Protein AF-0000000083254316 (afdb_homodimer)

Foldseek 3Di:
DDDDEAEAEAQAFVVVLVLCCVLQVWDKDDWAFLLNDPPRPDPDRRFTQWIWIDGPNDIYIYGYDPPDDADDPDAAEDEAADPVSLVSSCVSQPVQWAWPADFDQDPVGKTWTWIQGNRRHIYIGIYDPPPPPVPD/DDDDEAEAEAQAFVVVLVLCCVLQVWDKDDWAFLLNDPPRPDPDRRFTQWIWIDGPNDIYIYGYDPPDDADDPDAAEDEAADPVSLVSSCVSQPVQWAWPADFDQDPVGKTWTWIQGNRRHIYIGIYDPPPPPVPD

Radius of gyration: 18.64 Å; Cα contacts (8 Å, |Δi|>4): 627; chains: 2; bounding box: 38×53×45 Å

Organism: NCBI:txid582686

Sequence (272 aa):
MAVLRAYIFCDNAREQAEYYARVLKGKIGLVETYGDLAGSDYHDPDRVEHLELHAVGAVFYLADMKGAVRGNAMDLTLEFESDEEAGDVFEALAEGSSVLVPFTSMHWGRMYGRLVDRYGVGWMIATSGQDAADGLMAVLRAYIFCDNAREQAEYYARVLKGKIGLVETYGDLAGSDYHDPDRVEHLELHAVGAVFYLADMKGAVRGNAMDLTLEFESDEEAGDVFEALAEGSSVLVPFTSMHWGRMYGRLVDRYGVGWMIATSGQDAADGL

InterPro domains:
  IPR028973 PhnB-like [PF06983] (8-125)
  IPR029068 Glyoxalase/Bleomycin resistance protein/Dihydroxybiphenyl dioxygenase [G3DSA:3.10.180.10] (7-135)
  IPR029068 Glyoxalase/Bleomycin resistance protein/Dihydroxybiphenyl dioxygenase [SSF54593] (5-128)

pLDDT: mean 91.37, std 15.22, range [25.08, 98.88]

Secondary structure (DSSP, 8-state):
-EEEEEEEEES-HHHHHHHHHHHTT-EEEEEEEGGGSTT---S-TTSEEEEEEEETTEEEEEEE-TT----SSEEEEEEES-HHHHHHHHHHHHTTSEEEEEEEE-TTS-EEEEEE-TTS-EEEEEE--TT-----/-EEEEEEEEES-HHHHHHHHHHHTT-EEEEEEEGGGSTT---S-TTSEEEEEEEETTEEEEEEE-TT----SSEEEEEEES-HHHHHHHHHHHHTTSEEEEEEEE-TTS-EEEEEE-TTS-EEEEEE--TT-----

Structure (mmCIF, N/CA/C/O backbone):
data_AF-0000000083254316-model_v1
#
loop_
_entity.id
_entity.type
_entity.pdbx_description
1 polymer 'PhnB protein'
#
loop_
_atom_site.group_PDB
_atom_site.id
_atom_site.type_symbol
_atom_site.label_atom_id
_atom_site.label_alt_id
_atom_site.label_comp_id
_atom_site.label_asym_id
_atom_site.label_entity_id
_atom_site.label_seq_id
_atom_site.pdbx_PDB_ins_code
_atom_site.Cartn_x
_atom_site.Cartn_y
_atom_site.Cartn_z
_atom_site.occupancy
_atom_site.B_iso_or_equiv
_atom_site.auth_seq_id
_atom_site.auth_comp_id
_atom_site.auth_asym_id
_atom_site.auth_atom_id
_atom_site.pdbx_PDB_model_num
ATOM 1 N N . MET A 1 1 ? 9.367 1.226 15.008 1 92.56 1 MET A N 1
ATOM 2 C CA . MET A 1 1 ? 8.508 0.332 14.242 1 92.56 1 MET A CA 1
ATOM 3 C C . MET A 1 1 ? 7.266 1.069 13.742 1 92.56 1 MET A C 1
ATOM 5 O O . MET A 1 1 ? 6.742 1.947 14.43 1 92.56 1 MET A O 1
ATOM 9 N N . ALA A 1 2 ? 6.895 0.83 12.477 1 96.38 2 ALA A N 1
ATOM 10 C CA . ALA A 1 2 ? 5.758 1.515 11.867 1 96.38 2 ALA A CA 1
ATOM 11 C C . ALA A 1 2 ? 4.684 0.518 11.438 1 96.38 2 ALA A C 1
ATOM 13 O O . ALA A 1 2 ? 4.953 -0.68 11.32 1 96.38 2 ALA A O 1
ATOM 14 N N . VAL A 1 3 ? 3.477 1.007 11.336 1 96.19 3 VAL A N 1
ATOM 15 C CA . VAL A 1 3 ? 2.402 0.28 10.672 1 96.19 3 VAL A CA 1
ATOM 16 C C . VAL A 1 3 ? 2.223 0.814 9.25 1 96.19 3 VAL A C 1
ATOM 18 O O . VAL A 1 3 ? 2.154 2.027 9.039 1 96.19 3 VAL A O 1
ATOM 21 N N . LEU A 1 4 ? 2.199 -0.084 8.359 1 97.75 4 LEU A N 1
ATOM 22 C CA . LEU A 1 4 ? 1.974 0.279 6.961 1 97.75 4 LEU A CA 1
ATOM 23 C C . LEU A 1 4 ? 0.483 0.313 6.645 1 97.75 4 LEU A C 1
ATOM 25 O O . LEU A 1 4 ? -0.253 -0.609 7 1 97.75 4 LEU A O 1
ATOM 29 N N . ARG A 1 5 ? 0.051 1.371 6 1 97.88 5 ARG A N 1
ATOM 30 C CA . ARG A 1 5 ? -1.312 1.498 5.492 1 97.88 5 ARG A CA 1
ATOM 31 C C . ARG A 1 5 ? -1.315 2.006 4.055 1 97.88 5 ARG A C 1
ATOM 33 O O . ARG A 1 5 ? -0.412 2.74 3.648 1 97.88 5 ARG A O 1
ATOM 40 N N . ALA A 1 6 ? -2.322 1.623 3.367 1 98.69 6 ALA A N 1
ATOM 41 C CA . ALA A 1 6 ? -2.537 2.188 2.039 1 98.69 6 ALA A CA 1
ATOM 42 C C . ALA A 1 6 ? -3.455 3.406 2.104 1 98.69 6 ALA A C 1
ATOM 44 O O . ALA A 1 6 ? -4.449 3.402 2.83 1 98.69 6 ALA A O 1
ATOM 45 N N . TYR A 1 7 ? -3.055 4.441 1.402 1 98.81 7 TYR A N 1
ATOM 46 C CA . TYR A 1 7 ? -3.92 5.598 1.184 1 98.81 7 TYR A CA 1
ATOM 47 C C . TYR A 1 7 ? -4.352 5.684 -0.274 1 98.81 7 TYR A C 1
ATOM 49 O O . TYR A 1 7 ? -3.547 6.008 -1.149 1 98.81 7 TYR A O 1
ATOM 57 N N . ILE A 1 8 ? -5.602 5.43 -0.512 1 98.88 8 ILE A N 1
ATOM 58 C CA . ILE A 1 8 ? -6.129 5.332 -1.869 1 98.88 8 ILE A CA 1
ATOM 59 C C . ILE A 1 8 ? -6.855 6.621 -2.234 1 98.88 8 ILE A C 1
ATOM 61 O O . ILE A 1 8 ? -7.809 7.02 -1.56 1 98.88 8 ILE A O 1
ATOM 65 N N . PHE A 1 9 ? -6.418 7.262 -3.271 1 98.56 9 PHE A N 1
ATOM 66 C CA . PHE A 1 9 ? -7.109 8.43 -3.812 1 98.56 9 PHE A CA 1
ATOM 67 C C . PHE A 1 9 ? -8.062 8.023 -4.93 1 98.56 9 PHE A C 1
ATOM 69 O O . PHE A 1 9 ? -7.707 7.215 -5.793 1 98.56 9 PHE A O 1
ATOM 76 N N . CYS A 1 10 ? -9.234 8.539 -4.844 1 96.19 10 CYS A N 1
ATOM 77 C CA . CYS A 1 10 ? -10.328 8.094 -5.695 1 96.19 10 CYS A CA 1
ATOM 78 C C . CYS A 1 10 ? -11.156 9.281 -6.184 1 96.19 10 CYS A C 1
ATOM 80 O O . CYS A 1 10 ? -11.039 10.383 -5.648 1 96.19 10 CYS A O 1
ATOM 82 N N . ASP A 1 11 ? -12 8.992 -7.254 1 95.69 11 ASP A N 1
ATOM 83 C CA . ASP A 1 11 ? -13.016 9.961 -7.652 1 95.69 11 ASP A CA 1
ATOM 84 C C . ASP A 1 11 ? -14.117 10.07 -6.602 1 95.69 11 ASP A C 1
ATOM 86 O O . ASP A 1 11 ? -14.602 11.164 -6.309 1 95.69 11 ASP A O 1
ATOM 90 N N . ASN A 1 12 ? -14.547 9.023 -6.074 1 97.31 12 ASN A N 1
ATOM 91 C CA . ASN A 1 12 ? -15.578 8.906 -5.051 1 97.31 12 ASN A CA 1
ATOM 92 C C . ASN A 1 12 ? -15.172 7.922 -3.957 1 97.31 12 ASN A C 1
ATOM 94 O O . ASN A 1 12 ? -15.453 6.727 -4.066 1 97.31 12 ASN A O 1
ATOM 98 N N . ALA A 1 13 ? -14.578 8.43 -2.879 1 98.44 13 ALA A N 1
ATOM 99 C CA . ALA A 1 13 ? -14.008 7.613 -1.811 1 98.44 13 ALA A CA 1
ATOM 100 C C . ALA A 1 13 ? -15.102 6.855 -1.062 1 98.44 13 ALA A C 1
ATOM 102 O O . ALA A 1 13 ? -14.914 5.699 -0.676 1 98.44 13 ALA A O 1
ATOM 103 N N . ARG A 1 14 ? -16.219 7.512 -0.864 1 98.19 14 ARG A N 1
ATOM 104 C CA . ARG A 1 14 ? -17.297 6.863 -0.141 1 98.19 14 ARG A CA 1
ATOM 105 C C . ARG A 1 14 ? -17.781 5.609 -0.869 1 98.19 14 ARG A C 1
ATOM 107 O O . ARG A 1 14 ? -17.891 4.543 -0.264 1 98.19 14 ARG A O 1
ATOM 114 N N . GLU A 1 15 ? -18.047 5.773 -2.143 1 98.19 15 GLU A N 1
ATOM 115 C CA . GLU A 1 15 ? -18.5 4.645 -2.951 1 98.19 15 GLU A CA 1
ATOM 116 C C . GLU A 1 15 ? -17.484 3.518 -2.959 1 98.19 15 GLU A C 1
ATOM 118 O O . GLU A 1 15 ? -17.828 2.35 -2.777 1 98.19 15 GLU A O 1
ATOM 123 N N . GLN A 1 16 ? -16.25 3.818 -3.207 1 98.5 16 GLN A N 1
ATOM 124 C CA . GLN A 1 16 ? -15.203 2.812 -3.268 1 98.5 16 GLN A CA 1
ATOM 125 C C . GLN A 1 16 ? -15 2.139 -1.913 1 98.5 16 GLN A C 1
ATOM 127 O O . GLN A 1 16 ? -14.82 0.922 -1.84 1 98.5 16 GLN A O 1
ATOM 132 N N . ALA A 1 17 ? -15.07 2.93 -0.823 1 98.81 17 ALA A N 1
ATOM 133 C CA . ALA A 1 17 ? -14.93 2.369 0.518 1 98.81 17 ALA A CA 1
ATOM 134 C C . ALA A 1 17 ? -16.094 1.43 0.841 1 98.81 17 ALA A C 1
ATOM 136 O O . ALA A 1 17 ? -15.898 0.392 1.479 1 98.81 17 ALA A O 1
ATOM 137 N N . GLU A 1 18 ? -17.25 1.783 0.436 1 98.62 18 GLU A N 1
ATOM 138 C CA . GLU A 1 18 ? -18.406 0.923 0.657 1 98.62 18 GLU A CA 1
ATOM 139 C C . GLU A 1 18 ? -18.25 -0.407 -0.075 1 98.62 18 GLU A C 1
ATOM 141 O O . GLU A 1 18 ? -18.594 -1.462 0.469 1 98.62 18 GLU A O 1
ATOM 146 N N . TYR A 1 19 ? -17.797 -0.299 -1.283 1 98.69 19 TYR A N 1
ATOM 147 C CA . TYR A 1 19 ? -17.516 -1.515 -2.033 1 98.69 19 TYR A CA 1
ATOM 148 C C . TYR A 1 19 ? -16.5 -2.383 -1.293 1 98.69 19 TYR A C 1
ATOM 150 O O . TYR A 1 19 ? -16.719 -3.582 -1.105 1 98.69 19 TYR A O 1
ATOM 158 N N . TYR A 1 20 ? -15.367 -1.776 -0.802 1 98.69 20 TYR A N 1
ATOM 159 C CA . TYR A 1 20 ? -14.336 -2.525 -0.095 1 98.69 20 TYR A CA 1
ATOM 160 C C . TYR A 1 20 ? -14.867 -3.059 1.232 1 98.69 20 TYR A C 1
ATOM 162 O O . TYR A 1 20 ? -14.508 -4.164 1.65 1 98.69 20 TYR A O 1
ATOM 170 N N . ALA A 1 21 ? -15.664 -2.25 1.94 1 98.69 21 ALA A N 1
ATOM 171 C CA . ALA A 1 21 ? -16.234 -2.73 3.195 1 98.69 21 ALA A CA 1
ATOM 172 C C . ALA A 1 21 ? -17.016 -4.023 2.982 1 98.69 21 ALA A C 1
ATOM 174 O O . ALA A 1 21 ? -16.953 -4.938 3.809 1 98.69 21 ALA A O 1
ATOM 175 N N . ARG A 1 22 ? -17.672 -4.094 1.895 1 98 22 ARG A N 1
ATOM 176 C CA . ARG A 1 22 ? -18.469 -5.281 1.584 1 98 22 ARG A CA 1
ATOM 177 C C . ARG A 1 22 ? -17.562 -6.457 1.223 1 98 22 ARG A C 1
ATOM 179 O O . ARG A 1 22 ? -17.688 -7.539 1.798 1 98 22 ARG A O 1
ATOM 186 N N . VAL A 1 23 ? -16.625 -6.273 0.353 1 98.06 23 VAL A N 1
ATOM 187 C CA . VAL A 1 23 ? -15.906 -7.41 -0.226 1 98.06 23 VAL A CA 1
ATOM 188 C C . VAL A 1 23 ? -14.781 -7.848 0.711 1 98.06 23 VAL A C 1
ATOM 190 O O . VAL A 1 23 ? -14.336 -8.992 0.66 1 98.06 23 VAL A O 1
ATOM 193 N N . LEU A 1 24 ? -14.289 -6.934 1.572 1 98.12 24 LEU A N 1
ATOM 194 C CA . LEU A 1 24 ? -13.219 -7.266 2.514 1 98.12 24 LEU A CA 1
ATOM 195 C C . LEU A 1 24 ? -13.781 -7.477 3.916 1 98.12 24 LEU A C 1
ATOM 197 O O . LEU A 1 24 ? -13.031 -7.551 4.887 1 98.12 24 LEU A O 1
ATOM 201 N N . LYS A 1 25 ? -15.117 -7.508 4.016 1 95.5 25 LYS A N 1
ATOM 202 C CA . LYS A 1 25 ? -15.797 -7.777 5.277 1 95.5 25 LYS A CA 1
ATOM 203 C C . LYS A 1 25 ? -15.375 -6.785 6.355 1 95.5 25 LYS A C 1
ATOM 205 O O .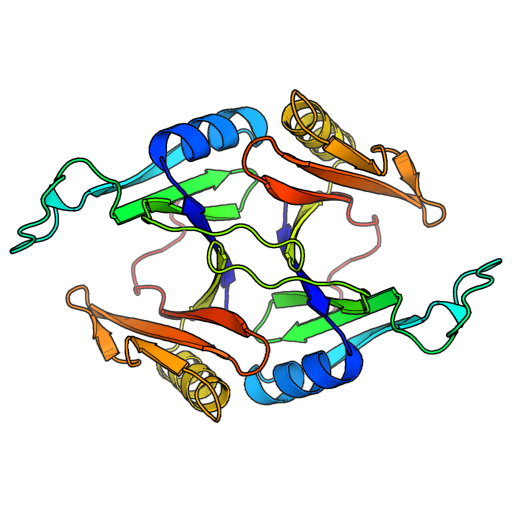 LYS A 1 25 ? -14.977 -7.184 7.453 1 95.5 25 LYS A O 1
ATOM 210 N N . GLY A 1 26 ? -15.477 -5.559 6.016 1 97.94 26 GLY A N 1
ATOM 211 C CA . GLY A 1 26 ? -15.023 -4.5 6.902 1 97.94 26 GLY A CA 1
ATOM 212 C C . GLY A 1 26 ? -16.094 -3.473 7.203 1 97.94 26 GLY A C 1
ATOM 213 O O . GLY A 1 26 ? -17.297 -3.736 7.008 1 97.94 26 GLY A O 1
ATOM 214 N N . LYS A 1 27 ? -15.633 -2.354 7.812 1 98.44 27 LYS A N 1
ATOM 215 C CA . LYS A 1 27 ? -16.516 -1.242 8.156 1 98.44 27 LYS A CA 1
ATOM 216 C C . LYS A 1 27 ? -15.805 0.097 7.988 1 98.44 27 LYS A C 1
ATOM 218 O O . LYS A 1 27 ? -14.602 0.2 8.234 1 98.44 27 LYS A O 1
ATOM 223 N N . ILE A 1 28 ? -16.641 1.064 7.598 1 98.56 28 ILE A N 1
ATOM 224 C CA . ILE A 1 28 ? -16.125 2.43 7.5 1 98.56 28 ILE A CA 1
ATOM 225 C C . ILE A 1 28 ? -16.141 3.084 8.883 1 98.56 28 ILE A C 1
ATOM 227 O O . ILE A 1 28 ? -17.141 3.012 9.602 1 98.56 28 ILE A O 1
ATOM 231 N N . GLY A 1 29 ? -15.047 3.566 9.258 1 97.88 29 GLY A N 1
ATOM 232 C CA . GLY A 1 29 ? -14.914 4.309 10.5 1 97.88 29 GLY A CA 1
ATOM 233 C C . GLY A 1 29 ? -15.062 5.809 10.32 1 97.88 29 GLY A C 1
ATOM 234 O O . GLY A 1 29 ? -16.078 6.277 9.781 1 97.88 29 GLY A O 1
ATOM 235 N N . LEU A 1 30 ? -14.055 6.52 10.617 1 95.75 30 LEU A N 1
ATOM 236 C CA . LEU A 1 30 ? -14.023 7.977 10.539 1 95.75 30 LEU A CA 1
ATOM 237 C C . LEU A 1 30 ? -14.188 8.445 9.102 1 95.75 30 LEU A C 1
ATOM 239 O O . LEU A 1 30 ? -13.578 7.887 8.188 1 95.75 30 LEU A O 1
ATOM 243 N N . VAL A 1 31 ? -15.055 9.445 8.891 1 96.94 31 VAL A N 1
ATOM 244 C CA . VAL A 1 31 ? -15.195 10.141 7.617 1 96.94 31 VAL A CA 1
ATOM 245 C C . VAL A 1 31 ? -15.109 11.656 7.84 1 96.94 31 VAL A C 1
ATOM 247 O O . VAL A 1 31 ? -15.906 12.219 8.594 1 96.94 31 VAL A O 1
ATOM 250 N N . GLU A 1 32 ? -14.164 12.227 7.262 1 94.56 32 GLU A N 1
ATOM 251 C CA . GLU A 1 32 ? -14.016 13.68 7.281 1 94.56 32 GLU A CA 1
ATOM 252 C C . GLU A 1 32 ? -14.195 14.273 5.887 1 94.56 32 GLU A C 1
ATOM 254 O O . GLU A 1 32 ? -13.594 13.797 4.922 1 94.56 32 GLU A O 1
ATOM 259 N N . THR A 1 33 ? -15.062 15.281 5.809 1 95.12 33 THR A N 1
ATOM 260 C CA . THR A 1 33 ? -15.281 15.969 4.539 1 95.12 33 THR A CA 1
ATOM 261 C C . THR A 1 33 ? -14.562 17.312 4.52 1 95.12 33 THR A C 1
ATOM 263 O O . THR A 1 33 ? -14.047 17.766 5.543 1 95.12 33 THR A O 1
ATOM 266 N N . TYR A 1 34 ? -14.516 17.875 3.289 1 90.81 34 TYR A N 1
ATOM 267 C CA . TYR A 1 34 ? -13.898 19.188 3.158 1 90.81 34 TYR A CA 1
ATOM 268 C C . TYR A 1 34 ? -14.695 20.234 3.924 1 90.81 34 TYR A C 1
ATOM 270 O O . TYR A 1 34 ? -14.125 21.219 4.414 1 90.81 34 TYR A O 1
ATOM 278 N N . GLY A 1 35 ? -15.93 20.078 3.967 1 87.38 35 GLY A N 1
ATOM 279 C CA . GLY A 1 35 ? -16.766 20.984 4.738 1 87.38 35 GLY A CA 1
ATOM 280 C C . GLY A 1 35 ? -16.484 20.953 6.227 1 87.38 35 GLY A C 1
ATOM 281 O O . GLY A 1 35 ? -16.719 21.922 6.934 1 87.38 35 GLY A O 1
ATOM 282 N N . ASP A 1 36 ? -16 19.812 6.715 1 84.62 36 ASP A N 1
ATOM 283 C CA . ASP A 1 36 ? -15.648 19.656 8.125 1 84.62 36 ASP A CA 1
ATOM 284 C C . ASP A 1 36 ? -14.383 20.453 8.469 1 84.62 36 ASP A C 1
ATOM 286 O O . ASP A 1 36 ? -14.086 20.672 9.641 1 84.62 36 ASP A O 1
ATOM 290 N N . LEU A 1 37 ? -13.594 20.734 7.387 1 78.5 37 LEU A N 1
ATOM 291 C CA . LEU A 1 37 ? -12.328 21.438 7.602 1 78.5 37 LEU A CA 1
ATOM 292 C C . LEU A 1 37 ? -12.555 22.938 7.707 1 78.5 37 LEU A C 1
ATOM 294 O O . LEU A 1 37 ? -13.312 23.516 6.926 1 78.5 37 LEU A O 1
ATOM 298 N N . ALA A 1 38 ? -12.148 23.5 8.703 1 67.12 38 ALA A N 1
ATOM 299 C CA . ALA A 1 38 ? -12.289 24.938 8.898 1 67.12 38 ALA A CA 1
ATOM 300 C C . ALA A 1 38 ? -11.648 25.703 7.75 1 67.12 38 ALA A C 1
ATOM 302 O O . ALA A 1 38 ? -10.547 25.375 7.309 1 67.12 38 ALA A O 1
ATOM 303 N N . GLY A 1 39 ? -12.344 26.688 7.277 1 64.69 39 GLY A N 1
ATOM 304 C CA . GLY A 1 39 ? -11.789 27.609 6.301 1 64.69 39 GLY A CA 1
ATOM 305 C C . GLY A 1 39 ? -11.812 27.062 4.883 1 64.69 39 GLY A C 1
ATOM 306 O O . GLY A 1 39 ? -11.242 27.672 3.973 1 64.69 39 GLY A O 1
ATOM 307 N N . SER A 1 40 ? -12.234 25.812 4.781 1 61.62 40 SER A N 1
ATOM 308 C CA . SER A 1 40 ? -12.172 25.234 3.443 1 61.62 40 SER A CA 1
ATOM 309 C C . SER A 1 40 ? -13.227 25.859 2.525 1 61.62 40 SER A C 1
ATOM 311 O O . SER A 1 40 ? -14.391 25.969 2.896 1 61.62 40 SER A O 1
ATOM 313 N N . ASP A 1 41 ? -12.812 26.766 1.75 1 60.34 41 ASP A N 1
ATOM 314 C CA . ASP A 1 41 ? -13.656 27.281 0.676 1 60.34 41 ASP A CA 1
ATOM 315 C C . ASP A 1 41 ? -13.82 26.25 -0.433 1 60.34 41 ASP A C 1
ATOM 317 O O . ASP A 1 41 ? -13.859 26.594 -1.614 1 60.34 41 ASP A O 1
ATOM 321 N N . TYR A 1 42 ? -13.906 25.031 0.062 1 64.25 42 TYR A N 1
ATOM 322 C CA . TYR A 1 42 ? -13.945 24.047 -1.006 1 64.25 42 TYR A CA 1
ATOM 323 C C . TYR A 1 42 ? -15.281 24.078 -1.736 1 64.25 42 TYR A C 1
ATOM 325 O O . TYR A 1 42 ? -16.328 24.297 -1.12 1 64.25 42 TYR A O 1
ATOM 333 N N . HIS A 1 43 ? -15.172 24.172 -2.926 1 72.81 43 HIS A N 1
ATOM 334 C CA . HIS A 1 43 ? -16.312 24.266 -3.826 1 72.81 43 HIS A CA 1
ATOM 335 C C . HIS A 1 43 ? -17.297 23.109 -3.592 1 72.81 43 HIS A C 1
ATOM 337 O O . HIS A 1 43 ? -18.5 23.281 -3.77 1 72.81 43 HIS A O 1
ATOM 343 N N . ASP A 1 44 ? -16.781 21.984 -3.094 1 85.19 44 ASP A N 1
ATOM 344 C CA . ASP A 1 44 ? -17.641 20.844 -2.82 1 85.19 44 ASP A CA 1
ATOM 345 C C . ASP A 1 44 ? -17.438 20.312 -1.401 1 85.19 44 ASP A C 1
ATOM 347 O O . ASP A 1 44 ? -16.641 19.406 -1.182 1 85.19 44 ASP A O 1
ATOM 351 N N . PRO A 1 45 ? -18.156 20.812 -0.492 1 88.19 45 PRO A N 1
ATOM 352 C CA . PRO A 1 45 ? -17.953 20.516 0.926 1 88.19 45 PRO A CA 1
ATOM 353 C C . PRO A 1 45 ? -18.234 19.062 1.272 1 88.19 45 PRO A C 1
ATOM 355 O O . PRO A 1 45 ? -17.812 18.578 2.318 1 88.19 45 PRO A O 1
ATOM 358 N N . ASP A 1 46 ? -18.906 18.359 0.398 1 91.44 46 ASP A N 1
ATOM 359 C CA . ASP A 1 46 ? -19.328 17 0.714 1 91.44 46 ASP A CA 1
ATOM 360 C C . ASP A 1 46 ? -18.281 15.977 0.307 1 91.44 46 ASP A C 1
ATOM 362 O O . ASP A 1 46 ? -18.359 14.812 0.696 1 91.44 46 ASP A O 1
ATOM 366 N N . ARG A 1 47 ? -17.297 16.438 -0.385 1 94.06 47 ARG A N 1
ATOM 367 C CA . ARG A 1 47 ? -16.234 15.516 -0.804 1 94.06 47 ARG A CA 1
ATOM 368 C C . ARG A 1 47 ? -15.414 15.039 0.392 1 94.06 47 ARG A C 1
ATOM 370 O O . ARG A 1 47 ? -15.219 15.789 1.353 1 94.06 47 ARG A O 1
ATOM 377 N N . VAL A 1 48 ? -15.008 13.789 0.305 1 96.62 48 VAL A N 1
ATOM 378 C CA . VAL A 1 48 ? -14.297 13.156 1.407 1 96.62 48 VAL A CA 1
ATOM 379 C C . VAL A 1 48 ? -12.844 13.617 1.414 1 96.62 48 VAL A C 1
ATOM 381 O O . VAL A 1 48 ? -12.117 13.445 0.428 1 96.62 48 VAL A O 1
ATOM 384 N N . GLU A 1 49 ? -12.484 14.203 2.496 1 95.44 49 GLU A N 1
ATOM 385 C CA . GLU A 1 49 ? -11.102 14.617 2.707 1 95.44 49 GLU A CA 1
ATOM 386 C C . GLU A 1 49 ? -10.266 13.477 3.293 1 95.44 49 GLU A C 1
ATOM 388 O O . GLU A 1 49 ? -9.094 13.32 2.947 1 95.44 49 GLU A O 1
ATOM 393 N N . HIS A 1 50 ? -10.914 12.648 4.102 1 96.56 50 HIS A N 1
ATOM 394 C CA . HIS A 1 50 ? -10.281 11.5 4.73 1 96.56 50 HIS A CA 1
ATOM 395 C C . HIS A 1 50 ? -11.312 10.477 5.18 1 96.56 50 HIS A C 1
ATOM 397 O O . HIS A 1 50 ? -12.336 10.836 5.766 1 96.56 50 HIS A O 1
ATOM 403 N N . LEU A 1 51 ? -11.07 9.266 4.906 1 98.19 51 LEU A N 1
ATOM 404 C CA . LEU A 1 51 ? -11.938 8.164 5.312 1 98.19 51 LEU A CA 1
ATOM 405 C C . LEU A 1 51 ? -11.109 6.965 5.766 1 98.19 51 LEU A C 1
ATOM 407 O O . LEU A 1 51 ? -10.109 6.625 5.137 1 98.19 51 LEU A O 1
ATOM 411 N N . GLU A 1 52 ? -11.516 6.352 6.887 1 98.44 52 GLU A N 1
ATOM 412 C CA . GLU A 1 52 ? -10.875 5.141 7.391 1 98.44 52 GLU A CA 1
ATOM 413 C C . GLU A 1 52 ? -11.734 3.908 7.121 1 98.44 52 GLU A C 1
ATOM 415 O O . GLU A 1 52 ? -12.922 3.895 7.434 1 98.44 52 GLU A O 1
ATOM 420 N N . LEU A 1 53 ? -11.148 2.949 6.547 1 98.69 53 LEU A N 1
ATOM 421 C CA . LEU A 1 53 ? -11.766 1.643 6.348 1 98.69 53 LEU A CA 1
ATOM 422 C C . LEU A 1 53 ? -11.055 0.576 7.176 1 98.69 53 LEU A C 1
ATOM 424 O O . LEU A 1 53 ? -9.852 0.378 7.039 1 98.69 53 LEU A O 1
ATOM 428 N N . HIS A 1 54 ? -11.75 -0.047 8.078 1 98.38 54 HIS A N 1
ATOM 429 C CA . HIS A 1 54 ? -11.258 -1.187 8.844 1 98.38 54 HIS A CA 1
ATOM 430 C C . HIS A 1 54 ? -11.734 -2.504 8.234 1 98.38 54 HIS A C 1
ATOM 432 O O . HIS A 1 54 ? -12.93 -2.797 8.234 1 98.38 54 HIS A O 1
ATOM 438 N N . ALA A 1 55 ? -10.844 -3.248 7.656 1 98.06 55 ALA A N 1
ATOM 439 C CA . ALA A 1 55 ? -11.234 -4.465 6.953 1 98.06 55 ALA A CA 1
ATOM 440 C C . ALA A 1 55 ? -10.141 -5.523 7.035 1 98.06 55 ALA A C 1
ATOM 442 O O . ALA A 1 55 ? -8.953 -5.215 6.906 1 98.06 55 ALA A O 1
ATOM 443 N N . VAL A 1 56 ? -10.469 -6.75 7.297 1 97.19 56 VAL A N 1
ATOM 444 C CA . VAL A 1 56 ? -9.633 -7.949 7.305 1 97.19 56 VAL A CA 1
ATOM 445 C C . VAL A 1 56 ? -8.453 -7.754 8.242 1 97.19 56 VAL A C 1
ATOM 447 O O . VAL A 1 56 ? -7.34 -8.203 7.957 1 97.19 56 VAL A O 1
ATOM 450 N N . GLY A 1 57 ? -8.656 -6.949 9.258 1 94.5 57 GLY A N 1
ATOM 451 C CA . GLY A 1 57 ? -7.625 -6.766 10.266 1 94.5 57 GLY A CA 1
ATOM 452 C C . GLY A 1 57 ? -6.668 -5.633 9.945 1 94.5 57 GLY A C 1
ATOM 453 O O . GLY A 1 57 ? -5.691 -5.41 10.664 1 94.5 57 GLY A O 1
ATOM 454 N N . ALA A 1 58 ? -6.961 -4.906 8.844 1 95.94 58 ALA A N 1
ATOM 455 C CA . ALA A 1 58 ? -6.133 -3.777 8.43 1 95.94 58 ALA A CA 1
ATOM 456 C C . ALA A 1 58 ? -6.953 -2.492 8.352 1 95.94 58 ALA A C 1
ATOM 458 O O . ALA A 1 58 ? -8.188 -2.533 8.375 1 95.94 58 ALA A O 1
ATOM 459 N N . VAL A 1 59 ? -6.227 -1.393 8.344 1 96.94 59 VAL A N 1
ATOM 460 C CA . VAL A 1 59 ? -6.844 -0.086 8.141 1 96.94 59 VAL A CA 1
ATOM 461 C C . VAL A 1 59 ? -6.363 0.511 6.816 1 96.94 59 VAL A C 1
ATOM 463 O O . VAL A 1 59 ? -5.16 0.553 6.551 1 96.94 59 VAL A O 1
ATOM 466 N N . PHE A 1 60 ? -7.297 0.905 6 1 98.56 60 PHE A N 1
ATOM 467 C CA . PHE A 1 60 ? -7.059 1.625 4.754 1 98.56 60 PHE A CA 1
ATOM 468 C C . PHE A 1 60 ? -7.562 3.061 4.855 1 98.56 60 PHE A C 1
ATOM 470 O O . PHE A 1 60 ? -8.547 3.332 5.551 1 98.56 60 PHE A O 1
ATOM 477 N N . TYR A 1 61 ? -6.906 3.869 4.133 1 98.69 61 TYR A N 1
ATOM 478 C CA . TYR A 1 61 ? -7.402 5.234 3.998 1 98.69 61 TYR A CA 1
ATOM 479 C C . TYR A 1 61 ? -7.816 5.523 2.561 1 98.69 61 TYR A C 1
ATOM 481 O O . TYR A 1 61 ? -7.195 5.027 1.617 1 98.69 61 TYR A O 1
ATOM 489 N N . LEU A 1 62 ? -8.852 6.297 2.455 1 98.81 62 LEU A N 1
ATOM 490 C CA . LEU A 1 62 ? -9.297 6.77 1.147 1 98.81 62 LEU A CA 1
ATOM 491 C C . LEU A 1 62 ? -9.625 8.258 1.188 1 98.81 62 LEU A C 1
ATOM 493 O O . LEU A 1 62 ? -9.961 8.797 2.244 1 98.81 62 LEU A O 1
ATOM 497 N N . ALA A 1 63 ? -9.562 8.883 0.089 1 98.25 63 ALA A N 1
ATOM 498 C CA . ALA A 1 63 ? -9.961 10.281 -0.056 1 98.25 63 ALA A CA 1
ATOM 499 C C . ALA A 1 63 ? -10.336 10.594 -1.502 1 98.25 63 ALA A C 1
ATOM 501 O O . ALA A 1 63 ? -9.844 9.953 -2.432 1 98.25 63 ALA A O 1
ATOM 502 N N . ASP A 1 64 ? -11.188 11.57 -1.644 1 97.62 64 ASP A N 1
ATOM 503 C CA . ASP A 1 64 ? -11.477 12.109 -2.969 1 97.62 64 ASP A CA 1
ATOM 504 C C . ASP A 1 64 ? -10.312 12.945 -3.488 1 97.62 64 ASP A C 1
ATOM 506 O O . ASP A 1 64 ? -9.742 13.75 -2.75 1 97.62 64 ASP A O 1
ATOM 510 N N . MET A 1 65 ? -9.969 12.664 -4.684 1 96.31 65 MET A N 1
ATOM 511 C CA . MET A 1 65 ? -8.953 13.469 -5.355 1 96.31 65 MET A CA 1
ATOM 512 C C . MET A 1 65 ? -9.32 13.695 -6.816 1 96.31 65 MET A C 1
ATOM 514 O O . MET A 1 65 ? -9.484 12.742 -7.574 1 96.31 65 MET A O 1
ATOM 518 N N . LYS A 1 66 ? -9.398 14.93 -7.141 1 93 66 LYS A N 1
ATOM 519 C CA . LYS A 1 66 ? -9.578 15.258 -8.555 1 93 66 LYS A CA 1
ATOM 520 C C . LYS A 1 66 ? -8.305 14.977 -9.352 1 93 66 LYS A C 1
ATOM 522 O O . LYS A 1 66 ? -7.211 15.344 -8.922 1 93 66 LYS A O 1
ATOM 527 N N . GLY A 1 67 ? -8.445 14.281 -10.461 1 94.81 67 GLY A N 1
ATOM 528 C CA . GLY A 1 67 ? -7.293 14.039 -11.32 1 94.81 67 GLY A CA 1
ATOM 529 C C . GLY A 1 67 ? -6.465 12.844 -10.898 1 94.81 67 GLY A C 1
ATOM 530 O O . GLY A 1 67 ? -5.312 12.703 -11.305 1 94.81 67 GLY A O 1
ATOM 531 N N . ALA A 1 68 ? -7 12.008 -10.078 1 96.12 68 ALA A N 1
ATOM 532 C CA . ALA A 1 68 ? -6.301 10.773 -9.711 1 96.12 68 ALA A CA 1
ATOM 533 C C . ALA A 1 68 ? -6.074 9.883 -10.93 1 96.12 68 ALA A C 1
ATOM 535 O O . ALA A 1 68 ? -7 9.641 -11.711 1 96.12 68 ALA A O 1
ATOM 536 N N . VAL A 1 69 ? -4.82 9.484 -11.094 1 96.94 69 VAL A N 1
ATOM 537 C CA . VAL A 1 69 ? -4.449 8.602 -12.195 1 96.94 69 VAL A CA 1
ATOM 538 C C . VAL A 1 69 ? -3.904 7.285 -11.648 1 96.94 69 VAL A C 1
ATOM 540 O O . VAL A 1 69 ? -2.906 7.277 -10.922 1 96.94 69 VAL A O 1
ATOM 543 N N . ARG A 1 70 ? -4.621 6.227 -12.031 1 97.44 70 ARG A N 1
ATOM 544 C CA . ARG A 1 70 ? -4.188 4.891 -11.617 1 97.44 70 ARG A CA 1
ATOM 545 C C . ARG A 1 70 ? -3.031 4.402 -12.484 1 97.44 70 ARG A C 1
ATOM 547 O O . ARG A 1 70 ? -3.041 4.578 -13.703 1 97.44 70 ARG A O 1
ATOM 554 N N . GLY A 1 71 ? -2.004 3.941 -11.852 1 97.31 71 GLY A N 1
ATOM 555 C CA . GLY A 1 71 ? -0.936 3.225 -12.531 1 97.31 71 GLY A CA 1
ATOM 556 C C . GLY A 1 71 ? -0.989 1.726 -12.32 1 97.31 71 GLY A C 1
ATOM 557 O O . GLY A 1 71 ? -1.979 1.202 -11.805 1 97.31 71 GLY A O 1
ATOM 558 N N . ASN A 1 72 ? 0.045 1.01 -12.781 1 97.81 72 ASN A N 1
ATOM 559 C CA . ASN A 1 72 ? 0.112 -0.438 -12.617 1 97.81 72 ASN A CA 1
ATOM 560 C C . ASN A 1 72 ? 1.347 -0.852 -11.82 1 97.81 72 ASN A C 1
ATOM 562 O O . ASN A 1 72 ? 1.707 -2.031 -11.789 1 97.81 72 ASN A O 1
ATOM 566 N N . ALA A 1 73 ? 1.944 0.111 -11.117 1 98.38 73 ALA A N 1
ATOM 567 C CA . ALA A 1 73 ? 3.262 -0.157 -10.539 1 98.38 73 ALA A CA 1
ATOM 568 C C . ALA A 1 73 ? 3.16 -0.467 -9.055 1 98.38 73 ALA A C 1
ATOM 570 O O . ALA A 1 73 ? 4.164 -0.435 -8.336 1 98.38 73 ALA A O 1
ATOM 571 N N . MET A 1 74 ? 1.967 -0.72 -8.539 1 98.69 74 MET A N 1
ATOM 572 C CA . MET A 1 74 ? 1.826 -1.104 -7.141 1 98.69 74 MET A CA 1
ATOM 573 C C . MET A 1 74 ? 0.544 -1.9 -6.922 1 98.69 74 MET A C 1
ATOM 575 O O . MET A 1 74 ? -0.526 -1.503 -7.387 1 98.69 74 MET A O 1
ATOM 579 N N . ASP A 1 75 ? 0.708 -3.021 -6.305 1 98.81 75 ASP A N 1
ATOM 580 C CA . ASP A 1 75 ? -0.427 -3.805 -5.824 1 98.81 75 ASP A CA 1
ATOM 581 C C . ASP A 1 75 ? -0.527 -3.754 -4.301 1 98.81 75 ASP A C 1
ATOM 583 O O . ASP A 1 75 ? 0.46 -3.471 -3.619 1 98.81 75 ASP A O 1
ATOM 587 N N . LEU A 1 76 ? -1.706 -3.928 -3.771 1 98.88 76 LEU A N 1
ATOM 588 C CA . LEU A 1 76 ? -1.928 -4.238 -2.363 1 98.88 76 LEU A CA 1
ATOM 589 C C . LEU A 1 76 ? -2.021 -5.746 -2.148 1 98.88 76 LEU A C 1
ATOM 591 O O . LEU A 1 76 ? -2.828 -6.418 -2.795 1 98.88 76 LEU A O 1
ATOM 595 N N . THR A 1 77 ? -1.162 -6.242 -1.3 1 98.56 77 THR A N 1
ATOM 596 C CA . THR A 1 77 ? -1.146 -7.664 -0.984 1 98.56 77 THR A CA 1
ATOM 597 C C . THR A 1 77 ? -1.801 -7.926 0.369 1 98.56 77 THR A C 1
ATOM 599 O O . THR A 1 77 ? -1.5 -7.246 1.353 1 98.56 77 THR A O 1
ATOM 602 N N . LEU A 1 78 ? -2.705 -8.812 0.404 1 98.19 78 LEU A N 1
ATOM 603 C CA . LEU A 1 78 ? -3.285 -9.312 1.645 1 98.19 78 LEU A CA 1
ATOM 604 C C . LEU A 1 78 ? -2.904 -10.773 1.87 1 98.19 78 LEU A C 1
ATOM 606 O O . LEU A 1 78 ? -3.217 -11.641 1.046 1 98.19 78 LEU A O 1
ATOM 610 N N . GLU A 1 79 ? -2.236 -11.016 2.926 1 97.19 79 GLU A N 1
ATOM 611 C CA . GLU A 1 79 ? -1.838 -12.367 3.285 1 97.19 79 GLU A CA 1
ATOM 612 C C . GLU A 1 79 ? -2.67 -12.898 4.449 1 97.19 79 GLU A C 1
ATOM 614 O O . GLU A 1 79 ? -2.605 -12.367 5.559 1 97.19 79 GLU A O 1
ATOM 619 N N . PHE A 1 80 ? -3.367 -13.93 4.242 1 97.19 80 PHE A N 1
ATOM 620 C CA . PHE A 1 80 ? -4.273 -14.523 5.215 1 97.19 80 PHE A CA 1
ATOM 621 C C . PHE A 1 80 ? -3.674 -15.789 5.809 1 97.19 80 PHE A C 1
ATOM 623 O O . PHE A 1 80 ? -2.842 -16.438 5.176 1 97.19 80 PHE A O 1
ATOM 630 N N . GLU A 1 81 ? -4.129 -16.141 6.996 1 94.19 81 GLU A N 1
ATOM 631 C CA . GLU A 1 81 ? -3.771 -17.422 7.582 1 94.19 81 GLU A CA 1
ATOM 632 C C . GLU A 1 81 ? -4.691 -18.531 7.078 1 94.19 81 GLU A C 1
ATOM 634 O O . GLU A 1 81 ? -4.262 -19.688 6.922 1 94.19 81 GLU A O 1
ATOM 639 N N . SER A 1 82 ? -5.902 -18.234 6.766 1 94.12 82 SER A N 1
ATOM 640 C CA . SER A 1 82 ? -6.926 -19.203 6.359 1 94.12 82 SER A CA 1
ATOM 641 C C . SER A 1 82 ? -7.113 -19.203 4.844 1 94.12 82 SER A C 1
ATOM 643 O O . SER A 1 82 ? -7.359 -18.141 4.246 1 94.12 82 SER A O 1
ATOM 645 N N . ASP A 1 83 ? -7.047 -20.391 4.281 1 95 83 ASP A N 1
ATOM 646 C CA . ASP A 1 83 ? -7.355 -20.531 2.859 1 95 83 ASP A CA 1
ATOM 647 C C . ASP A 1 83 ? -8.789 -20.109 2.568 1 95 83 ASP A C 1
ATOM 649 O O . ASP A 1 83 ? -9.062 -19.469 1.543 1 95 83 ASP A O 1
ATOM 653 N N . GLU A 1 84 ? -9.633 -20.484 3.449 1 96 84 GLU A N 1
ATOM 654 C CA . GLU A 1 84 ? -11.055 -20.188 3.268 1 96 84 GLU A CA 1
ATOM 655 C C . GLU A 1 84 ? -11.305 -18.688 3.236 1 96 84 GLU A C 1
ATOM 657 O O . GLU A 1 84 ? -11.984 -18.188 2.336 1 96 84 GLU A O 1
ATOM 662 N N . GLU A 1 85 ? -10.781 -17.984 4.195 1 96.69 85 GLU A N 1
ATOM 663 C CA . GLU A 1 85 ? -10.969 -16.531 4.238 1 96.69 85 GLU A CA 1
ATOM 664 C C . GLU A 1 85 ? -10.367 -15.859 3.012 1 96.69 85 GLU A C 1
ATOM 666 O O . GLU A 1 85 ? -10.977 -14.961 2.422 1 96.69 85 GLU A O 1
ATOM 671 N N . ALA A 1 86 ? -9.18 -16.281 2.654 1 97.88 86 ALA A N 1
ATOM 672 C CA . ALA A 1 86 ? -8.523 -15.742 1.471 1 97.88 86 ALA A CA 1
ATOM 673 C C . ALA A 1 86 ? -9.375 -15.969 0.221 1 97.88 86 ALA A C 1
ATOM 675 O O . ALA A 1 86 ? -9.547 -15.055 -0.59 1 97.88 86 ALA A O 1
ATOM 676 N N . GLY A 1 87 ? -9.828 -17.156 0.102 1 97.94 87 GLY A N 1
ATOM 677 C CA . GLY A 1 87 ? -10.664 -17.484 -1.042 1 97.94 87 GLY A CA 1
ATOM 678 C C . GLY A 1 87 ? -11.93 -16.656 -1.114 1 97.94 87 GLY A C 1
ATOM 679 O O . GLY A 1 87 ? -12.312 -16.188 -2.189 1 97.94 87 GLY A O 1
ATOM 680 N N . ASP A 1 88 ? -12.602 -16.5 0.018 1 98 88 ASP A N 1
ATOM 681 C CA . ASP A 1 88 ? -13.812 -15.688 0.081 1 98 88 ASP A CA 1
ATOM 682 C C . ASP A 1 88 ? -13.547 -14.266 -0.391 1 98 88 ASP A C 1
ATOM 684 O O . ASP A 1 88 ? -14.328 -13.703 -1.162 1 98 88 ASP A O 1
ATOM 688 N N . VAL A 1 89 ? -12.461 -13.719 0.069 1 98.38 89 VAL A N 1
ATOM 689 C CA . VAL A 1 89 ? -12.109 -12.344 -0.271 1 98.38 89 VAL A CA 1
ATOM 690 C C . VAL A 1 89 ? -11.766 -12.25 -1.756 1 98.38 89 VAL A C 1
ATOM 692 O O . VAL A 1 89 ? -12.219 -11.336 -2.447 1 98.38 89 VAL A O 1
ATOM 695 N N . PHE A 1 90 ? -11.023 -13.172 -2.291 1 98.75 90 PHE A N 1
ATOM 696 C CA . PHE A 1 90 ? -10.672 -13.164 -3.705 1 98.75 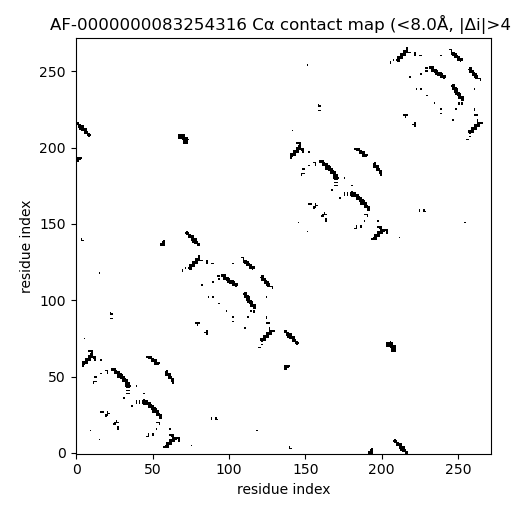90 PHE A CA 1
ATOM 697 C C . PHE A 1 90 ? -11.922 -13.219 -4.574 1 98.75 90 PHE A C 1
ATOM 699 O O . PHE A 1 90 ? -12.062 -12.445 -5.523 1 98.75 90 PHE A O 1
ATOM 706 N N . GLU A 1 91 ? -12.781 -14.109 -4.238 1 98.44 91 GLU A N 1
ATOM 707 C CA . GLU A 1 91 ? -14.008 -14.273 -5.02 1 98.44 91 GLU A CA 1
ATOM 708 C C . GLU A 1 91 ? -14.844 -13 -5.012 1 98.44 91 GLU A C 1
ATOM 710 O O . GLU A 1 91 ? -15.391 -12.609 -6.043 1 98.44 91 GLU A O 1
ATOM 715 N N . ALA A 1 92 ? -14.953 -12.453 -3.906 1 98.31 92 ALA A N 1
ATOM 716 C CA . ALA A 1 92 ? -15.734 -11.227 -3.785 1 98.31 92 ALA A CA 1
ATOM 717 C C . ALA A 1 92 ? -15.109 -10.094 -4.602 1 98.31 92 ALA A C 1
ATOM 719 O O . ALA A 1 92 ? -15.82 -9.328 -5.254 1 98.31 92 ALA A O 1
ATOM 720 N N . LEU A 1 93 ? -13.758 -9.961 -4.57 1 98.31 93 LEU A N 1
ATOM 721 C CA . LEU A 1 93 ? -13.055 -8.938 -5.336 1 98.31 93 LEU A CA 1
ATOM 722 C C . LEU A 1 93 ? -13.148 -9.219 -6.832 1 98.31 93 LEU A C 1
ATOM 724 O O . LEU A 1 93 ? -13.133 -8.289 -7.645 1 98.31 93 LEU A O 1
ATOM 728 N N . ALA A 1 94 ? -13.195 -10.453 -7.172 1 98.12 94 ALA A N 1
ATOM 729 C CA . ALA A 1 94 ? -13.086 -10.883 -8.562 1 98.12 94 ALA A CA 1
ATOM 730 C C . ALA A 1 94 ? -14.297 -10.422 -9.375 1 98.12 94 ALA A C 1
ATOM 732 O O . ALA A 1 94 ? -14.18 -10.18 -10.578 1 98.12 94 ALA A O 1
ATOM 733 N N . GLU A 1 95 ? -15.391 -10.227 -8.719 1 95.31 95 GLU A N 1
ATOM 734 C CA . GLU A 1 95 ? -16.594 -9.797 -9.422 1 95.31 95 GLU A CA 1
ATOM 735 C C . GLU A 1 95 ? -16.406 -8.43 -10.07 1 95.31 95 GLU A C 1
ATOM 737 O O . GLU A 1 95 ? -16.172 -7.438 -9.383 1 95.31 95 GLU A O 1
ATOM 742 N N . GLY A 1 96 ? -16.453 -8.359 -11.383 1 95.5 96 GLY A N 1
ATOM 743 C CA . GLY A 1 96 ? -16.297 -7.109 -12.109 1 95.5 96 GLY A CA 1
ATOM 744 C C . GLY A 1 96 ? -14.844 -6.68 -12.234 1 95.5 96 GLY A C 1
ATOM 745 O O . GLY A 1 96 ? -14.562 -5.523 -12.562 1 95.5 96 GLY A O 1
ATOM 746 N N . SER A 1 97 ? -13.938 -7.605 -11.859 1 97.81 97 SER A N 1
ATOM 747 C CA . SER A 1 97 ? -12.508 -7.297 -11.898 1 97.81 97 SER A CA 1
ATOM 748 C C . SER A 1 97 ? -11.82 -8 -13.062 1 97.81 97 SER A C 1
ATOM 750 O O . SER A 1 97 ? -12.445 -8.797 -13.766 1 97.81 97 SER A O 1
ATOM 752 N N . SER A 1 98 ? -10.625 -7.629 -13.43 1 98.5 98 SER A N 1
ATOM 753 C CA . SER A 1 98 ? -9.742 -8.367 -14.32 1 98.5 98 SER A CA 1
ATOM 754 C C . SER A 1 98 ? -8.836 -9.32 -13.539 1 98.5 98 SER A C 1
ATOM 756 O O . SER A 1 98 ? -7.902 -8.875 -12.867 1 98.5 98 SER A O 1
ATOM 758 N N . VAL A 1 99 ? -9.156 -10.602 -13.633 1 98.62 99 VAL A N 1
ATOM 759 C CA . VAL A 1 99 ? -8.352 -11.609 -12.953 1 98.62 99 VAL A CA 1
ATOM 760 C C . VAL A 1 99 ? -7.078 -11.883 -13.75 1 98.62 99 VAL A C 1
ATOM 762 O O . VAL A 1 99 ? -7.145 -12.266 -14.922 1 98.62 99 VAL A O 1
ATOM 765 N N . LEU A 1 100 ? -5.965 -11.664 -13.18 1 98.19 100 LEU A N 1
ATOM 766 C CA . LEU A 1 100 ? -4.68 -11.867 -13.836 1 98.19 100 LEU A CA 1
ATOM 767 C C . LEU A 1 100 ? -4.105 -13.234 -13.492 1 98.19 100 LEU A C 1
ATOM 769 O O . LEU A 1 100 ? -3.453 -13.867 -14.328 1 98.19 100 LEU A O 1
ATOM 773 N N . VAL A 1 101 ? -4.176 -13.664 -12.281 1 97.44 101 VAL A N 1
ATOM 774 C CA . VAL A 1 101 ? -3.82 -14.992 -11.781 1 97.44 101 VAL A CA 1
ATOM 775 C C . VAL A 1 101 ? -4.977 -15.562 -10.961 1 97.44 101 VAL A C 1
ATOM 777 O O . VAL A 1 101 ? -5.348 -15.008 -9.93 1 97.44 101 VAL A O 1
ATOM 780 N N . PRO A 1 102 ? -5.547 -16.641 -11.477 1 98 102 PRO A N 1
ATOM 781 C CA . PRO A 1 102 ? -6.621 -17.25 -10.68 1 98 102 PRO A CA 1
ATOM 782 C C . PRO A 1 102 ? -6.156 -17.688 -9.289 1 98 102 PRO A C 1
ATOM 784 O O . PRO A 1 102 ? -4.988 -18.031 -9.109 1 98 102 PRO A O 1
ATOM 787 N N . PHE A 1 103 ? -7.133 -17.625 -8.305 1 98 103 PHE A N 1
ATOM 788 C CA . PHE A 1 103 ? -6.809 -18.062 -6.953 1 98 103 PHE A CA 1
ATOM 789 C C . PHE A 1 103 ? -6.652 -19.578 -6.902 1 98 103 PHE A C 1
ATOM 791 O O . PHE A 1 103 ? -7.641 -20.312 -6.988 1 98 103 PHE A O 1
ATOM 798 N N . THR A 1 104 ? -5.391 -20.062 -6.766 1 96.81 104 THR A N 1
ATOM 799 C CA . THR A 1 104 ? -5.074 -21.484 -6.848 1 96.81 104 THR A CA 1
ATOM 800 C C . THR A 1 104 ? -3.893 -21.828 -5.949 1 96.81 104 THR A C 1
ATOM 802 O O . THR A 1 104 ? -3.23 -20.938 -5.414 1 96.81 104 THR A O 1
ATOM 805 N N . SER A 1 105 ? -3.727 -23.109 -5.672 1 93.75 105 SER A N 1
ATOM 806 C CA . SER A 1 105 ? -2.553 -23.578 -4.941 1 93.75 105 SER A CA 1
ATOM 807 C C . SER A 1 105 ? -1.288 -23.438 -5.781 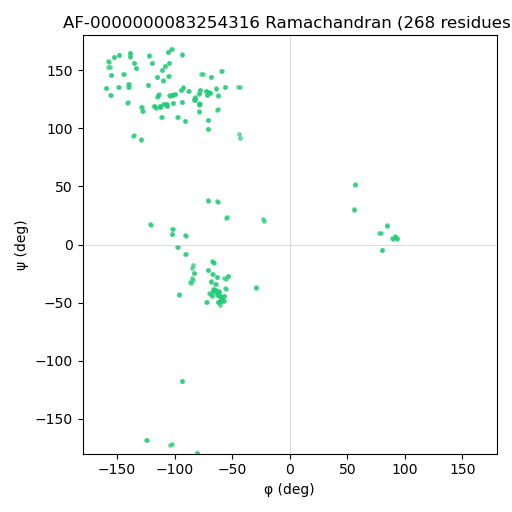1 93.75 105 SER A C 1
ATOM 809 O O . SER A 1 105 ? -1.27 -23.844 -6.949 1 93.75 105 SER A O 1
ATOM 811 N N . MET A 1 106 ? -0.3 -22.844 -5.141 1 88.5 106 MET A N 1
ATOM 812 C CA . MET A 1 106 ? 0.979 -22.688 -5.828 1 88.5 106 MET A CA 1
ATOM 813 C C . MET A 1 106 ? 1.913 -23.844 -5.516 1 88.5 106 MET A C 1
ATOM 815 O O . MET A 1 106 ? 1.629 -24.656 -4.629 1 88.5 106 MET A O 1
ATOM 819 N N . HIS A 1 107 ? 2.912 -23.984 -6.309 1 79.12 107 HIS A N 1
ATOM 820 C CA . HIS A 1 107 ? 3.818 -25.109 -6.211 1 79.12 107 HIS A CA 1
ATOM 821 C C . HIS A 1 107 ? 4.41 -25.234 -4.812 1 79.12 107 HIS A C 1
ATOM 823 O O . HIS A 1 107 ? 4.738 -26.328 -4.355 1 79.12 107 HIS A O 1
ATOM 829 N N . TRP A 1 108 ? 4.57 -24.172 -4.109 1 73.69 108 TRP A N 1
ATOM 830 C CA . TRP A 1 108 ? 5.141 -24.188 -2.768 1 73.69 108 TRP A CA 1
ATOM 831 C C . TRP A 1 108 ? 4.051 -24.344 -1.713 1 73.69 108 TRP A C 1
ATOM 833 O O . TRP A 1 108 ? 4.32 -24.266 -0.513 1 73.69 108 TRP A O 1
ATOM 843 N N . GLY A 1 109 ? 2.836 -24.594 -2.1 1 77.44 109 GLY A N 1
ATOM 844 C CA . GLY A 1 109 ? 1.773 -25.031 -1.209 1 77.44 109 GLY A CA 1
ATOM 845 C C . GLY A 1 109 ? 0.938 -23.891 -0.67 1 77.44 109 GLY A C 1
ATOM 846 O O . GLY A 1 109 ? 0.058 -24.094 0.168 1 77.44 109 GLY A O 1
ATOM 847 N N . ARG A 1 110 ? 1.103 -22.672 -1.069 1 90.12 110 ARG A N 1
ATOM 848 C CA . ARG A 1 110 ? 0.294 -21.531 -0.637 1 90.12 110 ARG A CA 1
ATOM 849 C C . ARG A 1 110 ? -0.683 -21.109 -1.729 1 90.12 110 ARG A C 1
ATOM 851 O O . ARG A 1 110 ? -0.435 -21.344 -2.914 1 90.12 110 ARG A O 1
ATOM 858 N N . MET A 1 111 ? -1.849 -20.672 -1.251 1 96.62 111 MET A N 1
ATOM 859 C CA . MET A 1 111 ? -2.809 -20.141 -2.217 1 96.62 111 MET A CA 1
ATOM 860 C C . MET A 1 111 ? -2.42 -18.734 -2.662 1 96.62 111 MET A C 1
ATOM 862 O O . MET A 1 111 ? -1.867 -17.969 -1.878 1 96.62 111 MET A O 1
ATOM 866 N N . TYR A 1 112 ? -2.754 -18.531 -3.881 1 97.31 112 TYR A N 1
ATOM 867 C CA . TYR A 1 112 ? -2.422 -17.219 -4.422 1 97.31 112 TYR A CA 1
ATOM 868 C C . TYR A 1 112 ? -3.342 -16.859 -5.582 1 97.31 112 TYR A C 1
ATOM 870 O O . TYR A 1 112 ? -3.725 -17.719 -6.371 1 97.31 112 TYR A O 1
ATOM 878 N N . GLY A 1 113 ? -3.65 -15.594 -5.715 1 98.38 113 GLY A N 1
ATOM 879 C CA . GLY A 1 113 ? -4.336 -15 -6.852 1 98.38 113 GLY A CA 1
ATOM 880 C C . GLY A 1 113 ? -4.082 -13.508 -6.988 1 98.38 113 GLY A C 1
ATOM 881 O O . GLY A 1 113 ? -3.732 -12.844 -6.012 1 98.38 113 GLY A O 1
ATOM 882 N N . ARG A 1 114 ? -4.27 -13.008 -8.188 1 98.75 114 ARG A N 1
ATOM 883 C CA . ARG A 1 114 ? -4.023 -11.594 -8.461 1 98.75 114 ARG A CA 1
ATOM 884 C C . ARG A 1 114 ? -5.09 -11.023 -9.391 1 98.75 114 ARG A C 1
ATOM 886 O O . ARG A 1 114 ? -5.504 -11.688 -10.344 1 98.75 114 ARG A O 1
ATOM 893 N N . LEU A 1 115 ? -5.543 -9.859 -9.133 1 98.81 115 LEU A N 1
ATOM 894 C CA . LEU A 1 115 ? -6.543 -9.219 -9.977 1 98.81 115 LEU A CA 1
ATOM 895 C C . LEU A 1 115 ? -6.434 -7.703 -9.906 1 98.81 115 LEU A C 1
ATOM 897 O O . LEU A 1 115 ? -5.719 -7.172 -9.047 1 98.81 115 LEU A O 1
ATOM 901 N N . VAL A 1 116 ? -6.977 -6.984 -10.828 1 98.69 116 VAL A N 1
ATOM 902 C CA . VAL A 1 116 ? -7.215 -5.543 -10.805 1 98.69 116 VAL A CA 1
ATOM 903 C C . VAL A 1 116 ? -8.711 -5.273 -10.688 1 98.69 116 VAL A C 1
ATOM 905 O O . VAL A 1 116 ? -9.5 -5.691 -11.539 1 98.69 116 VAL A O 1
ATOM 908 N N . ASP A 1 117 ? -9.117 -4.598 -9.672 1 98.44 117 ASP A N 1
ATOM 909 C CA . ASP A 1 117 ? -10.555 -4.457 -9.422 1 98.44 117 ASP A CA 1
ATOM 910 C C . ASP A 1 117 ? -11.156 -3.357 -10.297 1 98.44 117 ASP A C 1
ATOM 912 O O . ASP A 1 117 ? -10.461 -2.768 -11.125 1 98.44 117 ASP A O 1
ATOM 916 N N . ARG A 1 118 ? -12.43 -3.094 -10.18 1 96.75 118 ARG A N 1
ATOM 917 C CA . ARG A 1 118 ? -13.164 -2.188 -11.055 1 96.75 118 ARG A CA 1
ATOM 918 C C . ARG A 1 118 ? -12.695 -0.749 -10.875 1 96.75 118 ARG A C 1
ATOM 920 O O . ARG A 1 118 ? -13 0.116 -11.703 1 96.75 118 ARG A O 1
ATOM 927 N N . TYR A 1 119 ? -11.969 -0.423 -9.82 1 97.88 119 TYR A N 1
ATOM 928 C CA . TYR A 1 119 ? -11.445 0.917 -9.578 1 97.88 119 TYR A CA 1
ATOM 929 C C . TYR A 1 119 ? -10 1.029 -10.039 1 97.88 119 TYR A C 1
ATOM 931 O O . TYR A 1 119 ? -9.359 2.074 -9.867 1 97.88 119 TYR A O 1
ATOM 939 N N . GLY A 1 120 ? -9.438 -0.097 -10.531 1 97.5 120 GLY A N 1
ATOM 940 C CA . GLY A 1 120 ? -8.078 -0.087 -11.055 1 97.5 120 GLY A CA 1
ATOM 941 C C . GLY A 1 120 ? -7.035 -0.423 -10.008 1 97.5 120 GLY A C 1
ATOM 942 O O . GLY A 1 120 ? -5.836 -0.305 -10.258 1 97.5 120 GLY A O 1
ATOM 943 N N . VAL A 1 121 ? -7.422 -0.809 -8.859 1 98.56 121 VAL A N 1
ATOM 944 C CA . VAL A 1 121 ? -6.488 -1.192 -7.805 1 98.56 121 VAL A CA 1
ATOM 945 C C . VAL A 1 121 ? -6.051 -2.641 -8.008 1 98.56 121 VAL A C 1
ATOM 947 O O . VAL A 1 121 ? -6.887 -3.533 -8.164 1 98.56 121 VAL A O 1
ATOM 950 N N . GLY A 1 122 ? -4.711 -2.895 -8.078 1 98.69 122 GLY A N 1
ATOM 951 C CA . GLY A 1 122 ? -4.188 -4.25 -8.109 1 98.69 122 GLY A CA 1
ATOM 952 C C . GLY A 1 122 ? -4.168 -4.91 -6.738 1 98.69 122 GLY A C 1
ATOM 953 O O . GLY A 1 122 ? -3.719 -4.309 -5.762 1 98.69 122 GLY A O 1
ATOM 954 N N . TRP A 1 123 ? -4.656 -6.129 -6.703 1 98.88 123 TRP A N 1
ATOM 955 C CA . TRP A 1 123 ? -4.691 -6.914 -5.473 1 98.88 123 TRP A CA 1
ATOM 956 C C . TRP A 1 123 ? -3.953 -8.234 -5.648 1 98.88 123 TRP A C 1
ATOM 958 O O . TRP A 1 123 ? -4.074 -8.891 -6.688 1 98.88 123 TRP A O 1
ATOM 968 N N . MET A 1 124 ? -3.207 -8.578 -4.68 1 98.69 124 MET A N 1
ATOM 969 C CA . MET A 1 124 ? -2.668 -9.922 -4.512 1 98.69 124 MET A CA 1
ATOM 970 C C . MET A 1 124 ? -3.199 -10.57 -3.238 1 98.69 124 MET A C 1
ATOM 972 O O . MET A 1 124 ? -3.037 -10.023 -2.146 1 98.69 124 MET A O 1
ATOM 976 N N . ILE A 1 125 ? -3.9 -11.648 -3.383 1 98.5 125 ILE A N 1
ATOM 977 C CA . ILE A 1 125 ? -4.453 -12.383 -2.252 1 98.5 125 ILE A CA 1
ATOM 978 C C . ILE A 1 125 ? -3.674 -13.688 -2.057 1 98.5 125 ILE A C 1
ATOM 980 O O . ILE A 1 125 ? -3.553 -14.492 -2.984 1 98.5 125 ILE A O 1
ATOM 984 N N . ALA A 1 126 ? -3.104 -13.82 -0.887 1 97.5 126 ALA A N 1
ATOM 985 C CA . ALA A 1 126 ? -2.258 -14.984 -0.639 1 97.5 126 ALA A CA 1
ATOM 986 C C . ALA A 1 126 ? -2.494 -15.547 0.761 1 97.5 126 ALA A C 1
ATOM 988 O O . ALA A 1 126 ? -3.127 -14.898 1.597 1 97.5 126 ALA A O 1
ATOM 989 N N . THR A 1 127 ? -2.096 -16.797 1.006 1 96.56 127 THR A N 1
ATOM 990 C CA . THR A 1 127 ? -2.09 -17.375 2.344 1 96.56 127 THR A CA 1
ATOM 991 C C . THR A 1 127 ? -0.662 -17.578 2.842 1 96.56 127 THR A C 1
ATOM 993 O O . THR A 1 127 ? 0.262 -17.75 2.043 1 96.56 127 THR A O 1
ATOM 996 N N . SER A 1 128 ? -0.486 -17.297 4.168 1 82.88 128 SER A N 1
ATOM 997 C CA . SER A 1 128 ? 0.831 -17.422 4.781 1 82.88 128 SER A CA 1
ATOM 998 C C . SER A 1 128 ? 1.16 -18.891 5.082 1 82.88 128 SER A C 1
ATOM 1000 O O . SER A 1 128 ? 0.262 -19.688 5.336 1 82.88 128 SER A O 1
ATOM 1002 N N . GLY A 1 129 ? 2.178 -19.422 4.418 1 61.19 129 GLY A N 1
ATOM 1003 C CA . GLY A 1 129 ? 2.549 -20.797 4.762 1 61.19 129 GLY A CA 1
ATOM 1004 C C . GLY A 1 129 ? 2.605 -21.031 6.254 1 61.19 129 GLY A C 1
ATOM 1005 O O . GLY A 1 129 ? 2.643 -20.094 7.043 1 61.19 129 GLY A O 1
ATOM 1006 N N . GLN A 1 130 ? 2.053 -22.156 6.754 1 47.69 130 GLN A N 1
ATOM 1007 C CA . GLN A 1 130 ? 2.188 -22.641 8.125 1 47.69 130 GLN A CA 1
ATOM 1008 C C . GLN A 1 130 ? 3.512 -22.203 8.734 1 47.69 130 GLN A C 1
ATOM 1010 O O . GLN A 1 130 ? 3.592 -21.969 9.945 1 47.69 130 GLN A O 1
ATOM 1015 N N . ASP A 1 131 ? 4.617 -22.156 7.988 1 42.94 131 ASP A N 1
ATOM 1016 C CA . ASP A 1 131 ? 5.93 -22.078 8.617 1 42.94 131 ASP A CA 1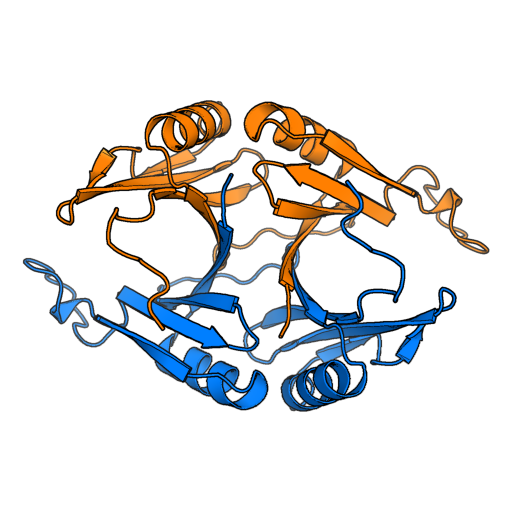
ATOM 1017 C C . ASP A 1 131 ? 6.293 -20.625 8.945 1 42.94 131 ASP A C 1
ATOM 1019 O O . ASP A 1 131 ? 7.41 -20.344 9.383 1 42.94 131 ASP A O 1
ATOM 1023 N N . ALA A 1 132 ? 5.762 -19.672 8.414 1 41.59 132 ALA A N 1
ATOM 1024 C CA . ALA A 1 132 ? 6.332 -18.359 8.711 1 41.59 132 ALA A CA 1
ATOM 1025 C C . ALA A 1 132 ? 6.2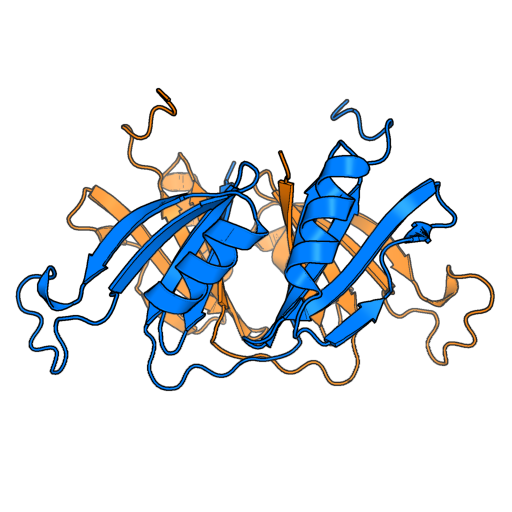3 -18.031 10.195 1 41.59 132 ALA A C 1
ATOM 1027 O O . ALA A 1 132 ? 5.23 -17.469 10.641 1 41.59 132 ALA A O 1
ATOM 1028 N N . ALA A 1 133 ? 6.367 -18.875 11.078 1 33.94 133 ALA A N 1
ATOM 1029 C CA . ALA A 1 133 ? 6.523 -18.531 12.492 1 33.94 133 ALA A CA 1
ATOM 1030 C C . ALA A 1 133 ? 7.492 -17.375 12.68 1 33.94 133 ALA A C 1
ATOM 1032 O O . ALA A 1 133 ? 8.578 -17.359 12.094 1 33.94 133 ALA A O 1
ATOM 1033 N N . ASP A 1 134 ? 7.016 -16.094 12.773 1 36 134 ASP A N 1
ATOM 1034 C CA . ASP A 1 134 ? 7.824 -15 13.305 1 36 134 ASP A CA 1
ATOM 1035 C C . ASP A 1 134 ? 8.945 -15.523 14.195 1 36 134 ASP A C 1
ATOM 1037 O O . ASP A 1 134 ? 8.781 -15.648 15.406 1 36 134 ASP A O 1
ATOM 1041 N N . GLY A 1 135 ? 9.344 -16.734 14.102 1 29.7 135 GLY A N 1
ATOM 1042 C CA . GLY A 1 135 ? 10.453 -17.031 14.992 1 29.7 135 GLY A CA 1
ATOM 1043 C C . GLY A 1 135 ? 11.633 -16.094 14.805 1 29.7 135 GLY A C 1
ATOM 1044 O O . GLY A 1 135 ? 12.742 -16.391 15.25 1 29.7 135 GLY A O 1
ATOM 1045 N N . LEU A 1 136 ? 11.477 -14.789 14.234 1 25.14 136 LEU A N 1
ATOM 1046 C CA . LEU A 1 136 ? 12.656 -14.062 14.688 1 25.14 136 LEU A CA 1
ATOM 1047 C C . LEU A 1 136 ? 12.562 -13.734 16.172 1 25.14 136 LEU A C 1
ATOM 1049 O O . LEU A 1 136 ? 11.469 -13.461 16.688 1 25.14 136 LEU A O 1
ATOM 1053 N N . MET B 1 1 ? -8.203 -12.656 9.43 1 92.62 1 MET B N 1
ATOM 1054 C CA . MET B 1 1 ? -7.363 -11.469 9.531 1 92.62 1 MET B CA 1
ATOM 1055 C C . MET B 1 1 ? -6.18 -11.547 8.57 1 92.62 1 MET B C 1
ATOM 1057 O O . MET B 1 1 ? -5.637 -12.633 8.344 1 92.62 1 MET B O 1
ATOM 1061 N N . ALA B 1 2 ? -5.887 -10.438 7.895 1 96.44 2 ALA B N 1
ATOM 1062 C CA . ALA B 1 2 ? -4.805 -10.406 6.914 1 96.44 2 ALA B CA 1
ATOM 1063 C C . ALA B 1 2 ? -3.734 -9.391 7.305 1 96.44 2 ALA B C 1
ATOM 1065 O O . ALA B 1 2 ? -3.979 -8.516 8.133 1 96.44 2 ALA B O 1
ATOM 1066 N N . VAL B 1 3 ? -2.547 -9.609 6.797 1 96.19 3 VAL B N 1
ATOM 1067 C CA . VAL B 1 3 ? -1.496 -8.602 6.832 1 96.19 3 VAL B CA 1
ATOM 1068 C C . VAL B 1 3 ? -1.419 -7.887 5.484 1 96.19 3 VAL B C 1
ATOM 1070 O O . VAL B 1 3 ? -1.4 -8.531 4.434 1 96.19 3 VAL B O 1
ATOM 1073 N N . LEU B 1 4 ? -1.433 -6.625 5.562 1 97.75 4 LEU B N 1
ATOM 1074 C CA . LEU B 1 4 ? -1.305 -5.812 4.355 1 97.75 4 LEU B CA 1
ATOM 1075 C C . LEU B 1 4 ? 0.162 -5.555 4.027 1 97.75 4 LEU B C 1
ATOM 1077 O O . LEU B 1 4 ? 0.946 -5.195 4.91 1 97.75 4 LEU B O 1
ATOM 1081 N N . ARG B 1 5 ? 0.524 -5.754 2.785 1 97.88 5 ARG B N 1
ATOM 1082 C CA . ARG B 1 5 ? 1.849 -5.418 2.27 1 97.88 5 ARG B CA 1
ATOM 1083 C C . ARG B 1 5 ? 1.748 -4.684 0.938 1 97.88 5 ARG B C 1
ATOM 1085 O O . ARG B 1 5 ? 0.796 -4.887 0.18 1 97.88 5 ARG B O 1
ATOM 1092 N N . ALA B 1 6 ? 2.721 -3.893 0.699 1 98.69 6 ALA B N 1
ATOM 1093 C CA . ALA B 1 6 ? 2.836 -3.268 -0.616 1 98.69 6 ALA B CA 1
ATOM 1094 C C . ALA B 1 6 ? 3.721 -4.098 -1.542 1 98.69 6 ALA B C 1
ATOM 1096 O O . ALA B 1 6 ? 4.762 -4.609 -1.122 1 98.69 6 ALA B O 1
ATOM 1097 N N . TYR B 1 7 ? 3.256 -4.262 -2.754 1 98.81 7 TYR B N 1
ATOM 1098 C CA . TYR B 1 7 ? 4.07 -4.844 -3.816 1 98.81 7 TYR B CA 1
ATOM 1099 C C . TYR B 1 7 ? 4.41 -3.801 -4.875 1 98.81 7 TYR B C 1
ATOM 1101 O O 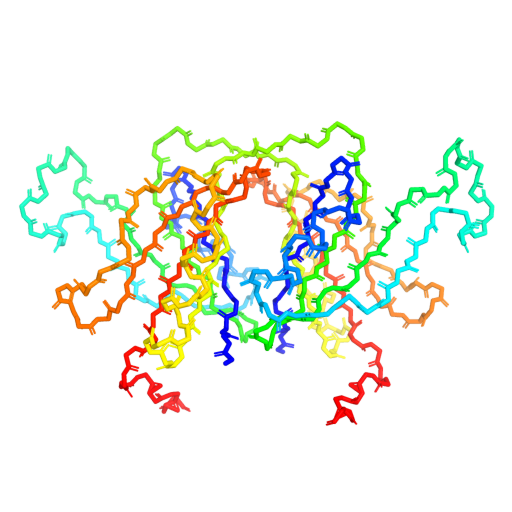. TYR B 1 7 ? 3.539 -3.379 -5.641 1 98.81 7 TYR B O 1
ATOM 1109 N N . ILE B 1 8 ? 5.645 -3.424 -4.922 1 98.88 8 ILE B N 1
ATOM 1110 C CA . ILE B 1 8 ? 6.086 -2.33 -5.777 1 98.88 8 ILE B CA 1
ATOM 1111 C C . ILE B 1 8 ? 6.754 -2.895 -7.031 1 98.88 8 ILE B C 1
ATOM 1113 O O . ILE B 1 8 ? 7.742 -3.631 -6.938 1 98.88 8 ILE B O 1
ATOM 1117 N N . PHE B 1 9 ? 6.238 -2.557 -8.172 1 98.56 9 PHE B N 1
ATOM 1118 C CA . PHE B 1 9 ? 6.859 -2.91 -9.445 1 98.56 9 PHE B CA 1
ATOM 1119 C C . PHE B 1 9 ? 7.75 -1.778 -9.945 1 98.56 9 PHE B C 1
ATOM 1121 O O . PHE B 1 9 ? 7.371 -0.607 -9.875 1 98.56 9 PHE B O 1
ATOM 1128 N N . CYS B 1 10 ? 8.914 -2.154 -10.344 1 96.19 10 CYS B N 1
ATOM 1129 C CA . CYS B 1 10 ? 9.961 -1.188 -10.648 1 96.19 10 CYS B CA 1
ATOM 1130 C C . CYS B 1 10 ? 10.727 -1.591 -11.906 1 96.19 10 CYS B C 1
ATOM 1132 O O . CYS B 1 10 ? 10.625 -2.73 -12.359 1 96.19 10 CYS B O 1
ATOM 1134 N N . ASP B 1 11 ? 11.516 -0.568 -12.445 1 95.62 11 ASP B N 1
ATOM 1135 C CA . ASP B 1 11 ? 12.477 -0.888 -13.5 1 95.62 11 ASP B CA 1
ATOM 1136 C C . ASP B 1 11 ? 13.641 -1.713 -12.945 1 95.62 11 ASP B C 1
ATOM 1138 O O . ASP B 1 11 ? 14.102 -2.648 -13.602 1 95.62 11 ASP B O 1
ATOM 1142 N N . ASN B 1 12 ? 14.125 -1.403 -11.844 1 97.25 12 ASN B N 1
ATOM 1143 C CA . ASN B 1 12 ? 15.227 -2.066 -11.148 1 97.25 12 ASN B CA 1
ATOM 1144 C C . ASN B 1 12 ? 14.914 -2.238 -9.664 1 97.25 12 ASN B C 1
ATOM 1146 O O . ASN B 1 12 ? 15.219 -1.359 -8.852 1 97.25 12 ASN B O 1
ATOM 1150 N N . ALA B 1 13 ? 14.359 -3.408 -9.297 1 98.44 13 ALA B N 1
ATOM 1151 C CA . ALA B 1 13 ? 13.891 -3.682 -7.938 1 98.44 13 ALA B CA 1
ATOM 1152 C C . ALA B 1 13 ? 15.047 -3.707 -6.945 1 98.44 13 ALA B C 1
ATOM 1154 O O . ALA B 1 13 ? 14.914 -3.232 -5.816 1 98.44 13 ALA B O 1
ATOM 1155 N N . ARG B 1 14 ? 16.141 -4.25 -7.371 1 98.12 14 ARG B N 1
ATOM 1156 C CA . ARG B 1 14 ? 17.297 -4.332 -6.477 1 98.12 14 ARG B CA 1
ATOM 1157 C C . ARG B 1 14 ? 17.75 -2.941 -6.051 1 98.12 14 ARG B C 1
ATOM 1159 O O . ARG B 1 14 ? 17.938 -2.678 -4.859 1 98.12 14 ARG B O 1
ATOM 1166 N N . GLU B 1 15 ? 17.953 -2.09 -7.023 1 98.19 15 GLU B N 1
ATOM 1167 C CA . GLU B 1 15 ? 18.391 -0.726 -6.746 1 98.19 15 GLU B CA 1
ATOM 1168 C C . GLU B 1 15 ? 17.391 0.003 -5.844 1 98.19 15 GLU B C 1
ATOM 1170 O O . GLU B 1 15 ? 17.797 0.651 -4.875 1 98.19 15 GLU B O 1
ATOM 1175 N N . GLN B 1 16 ? 16.141 -0.048 -6.156 1 98.5 16 GLN B N 1
ATOM 1176 C CA . GLN B 1 16 ? 15.117 0.635 -5.379 1 98.5 16 GLN B CA 1
ATOM 1177 C C . GLN B 1 16 ? 15.023 0.065 -3.967 1 98.5 16 GLN B C 1
ATOM 1179 O O . GLN B 1 16 ? 14.883 0.813 -2.998 1 98.5 16 GLN B O 1
ATOM 1184 N N . ALA B 1 17 ? 15.141 -1.276 -3.846 1 98.81 17 ALA B N 1
ATOM 1185 C CA . ALA B 1 17 ? 15.102 -1.908 -2.529 1 98.81 17 ALA B CA 1
ATOM 1186 C C . ALA B 1 17 ? 16.312 -1.492 -1.688 1 98.81 17 ALA B C 1
ATOM 1188 O O . ALA B 1 17 ? 16.188 -1.285 -0.479 1 98.81 17 ALA B O 1
ATOM 1189 N N . GLU B 1 18 ? 17.438 -1.398 -2.293 1 98.62 18 GLU B N 1
ATOM 1190 C CA . GLU B 1 18 ? 18.625 -0.959 -1.58 1 98.62 18 GLU B CA 1
ATOM 1191 C C . GLU B 1 18 ? 18.469 0.468 -1.062 1 98.62 18 GLU B C 1
ATOM 1193 O O . GLU B 1 18 ? 18.859 0.773 0.064 1 98.62 18 GLU B O 1
ATOM 1198 N N . TYR B 1 19 ? 17.938 1.288 -1.91 1 98.69 19 TYR B N 1
ATOM 1199 C CA . TYR B 1 19 ? 17.625 2.648 -1.481 1 98.69 19 TYR B CA 1
ATOM 1200 C C . TYR B 1 19 ? 16.703 2.646 -0.279 1 98.69 19 TYR B C 1
ATOM 1202 O O . TYR B 1 19 ? 16.969 3.311 0.725 1 98.69 19 TYR B O 1
ATOM 1210 N N . TYR B 1 20 ? 15.586 1.842 -0.343 1 98.69 20 TYR B N 1
ATOM 1211 C CA . TYR B 1 20 ? 14.625 1.783 0.75 1 98.69 20 TYR B CA 1
ATOM 1212 C C . TYR B 1 20 ? 15.242 1.162 1.994 1 98.69 20 TYR B C 1
ATOM 1214 O O . TYR B 1 20 ? 14.945 1.575 3.117 1 98.69 20 TYR B O 1
ATOM 1222 N N . ALA B 1 21 ? 16.062 0.118 1.812 1 98.69 21 ALA B N 1
ATOM 1223 C CA . ALA B 1 21 ? 16.734 -0.484 2.963 1 98.69 21 ALA B CA 1
ATOM 1224 C C . ALA B 1 21 ? 17.531 0.557 3.738 1 98.69 21 ALA B C 1
ATOM 1226 O O . ALA B 1 21 ? 17.547 0.546 4.973 1 98.69 21 ALA B O 1
ATOM 1227 N N . ARG B 1 22 ? 18.125 1.43 3.031 1 97.94 22 ARG B N 1
ATOM 1228 C CA . ARG B 1 22 ? 18.938 2.475 3.66 1 97.94 22 ARG B CA 1
ATOM 1229 C C . ARG B 1 22 ? 18.047 3.5 4.359 1 97.94 22 ARG B C 1
ATOM 1231 O O . ARG B 1 22 ? 18.234 3.791 5.543 1 97.94 22 ARG B O 1
ATOM 1238 N N . VAL B 1 23 ? 17.047 4.004 3.711 1 98.06 23 VAL B N 1
ATOM 1239 C CA . VAL B 1 23 ? 16.328 5.168 4.219 1 98.06 23 VAL B CA 1
ATOM 1240 C C . VAL B 1 23 ? 15.281 4.727 5.238 1 98.06 23 VAL B C 1
ATOM 1242 O O . VAL B 1 23 ? 14.867 5.512 6.098 1 98.06 23 VAL B O 1
ATOM 1245 N N . LEU B 1 24 ? 14.805 3.459 5.156 1 98.12 24 LEU B N 1
ATOM 1246 C CA . LEU B 1 24 ? 13.812 2.947 6.094 1 98.12 24 LEU B CA 1
ATOM 1247 C C . LEU B 1 24 ? 14.469 2.059 7.145 1 98.12 24 LEU B C 1
ATOM 1249 O O . LEU B 1 24 ? 13.781 1.354 7.887 1 98.12 24 LEU B O 1
ATOM 1253 N N . LYS B 1 25 ? 15.812 2.051 7.156 1 95.44 25 LYS B N 1
ATOM 1254 C CA . LYS B 1 25 ? 16.578 1.306 8.148 1 95.44 25 LYS B CA 1
ATOM 1255 C C . LYS B 1 25 ? 16.203 -0.172 8.148 1 95.44 25 LYS B C 1
ATOM 1257 O O . LYS B 1 25 ? 15.883 -0.736 9.195 1 95.44 25 LYS B O 1
ATOM 1262 N N . GLY B 1 26 ? 16.234 -0.721 6.984 1 97.94 26 GLY B N 1
ATOM 1263 C CA . GLY B 1 26 ? 15.805 -2.1 6.805 1 97.94 26 GLY B CA 1
ATOM 1264 C C . GLY B 1 26 ? 16.875 -2.979 6.172 1 97.94 26 GLY B C 1
ATOM 1265 O O . GLY B 1 26 ? 18.047 -2.627 6.168 1 97.94 26 GLY B O 1
ATOM 1266 N N . LYS B 1 27 ? 16.406 -4.184 5.773 1 98.38 27 LYS B N 1
ATOM 1267 C CA . LYS B 1 27 ? 17.266 -5.156 5.113 1 98.38 27 LYS B CA 1
ATOM 1268 C C . LYS B 1 27 ? 16.516 -5.941 4.051 1 98.38 27 LYS B C 1
ATOM 1270 O O . LYS B 1 27 ? 15.328 -6.234 4.219 1 98.38 27 LYS B O 1
ATOM 1275 N N . ILE B 1 28 ? 17.297 -6.273 3.012 1 98.56 28 ILE B N 1
ATOM 1276 C CA . ILE B 1 28 ? 16.734 -7.121 1.961 1 98.56 28 ILE B CA 1
ATOM 1277 C C . ILE B 1 28 ? 16.812 -8.586 2.389 1 98.56 28 ILE B C 1
ATOM 1279 O O . ILE B 1 28 ? 17.859 -9.047 2.855 1 98.56 28 ILE B O 1
ATOM 1283 N N . GLY B 1 29 ? 15.734 -9.219 2.344 1 97.88 29 GLY B N 1
ATOM 1284 C CA . GLY B 1 29 ? 15.664 -10.648 2.621 1 97.88 29 GLY B CA 1
ATOM 1285 C C . GLY B 1 29 ? 15.758 -11.5 1.373 1 97.88 29 GLY B C 1
ATOM 1286 O O . GLY B 1 29 ? 16.719 -11.391 0.607 1 97.88 29 GLY B O 1
ATOM 1287 N N . LEU B 1 30 ? 14.75 -12.227 1.105 1 95.75 30 LEU B N 1
ATOM 1288 C CA . LEU B 1 30 ? 14.68 -13.133 -0.033 1 95.75 30 LEU B CA 1
ATOM 1289 C C . LEU B 1 30 ? 14.734 -12.367 -1.349 1 95.75 30 LEU B C 1
ATOM 1291 O O . LEU B 1 30 ? 14.086 -11.328 -1.495 1 95.75 30 LEU B O 1
ATOM 1295 N N . VAL B 1 31 ? 15.547 -12.852 -2.291 1 96.88 31 VAL B N 1
ATOM 1296 C CA . VAL B 1 31 ? 15.594 -12.359 -3.664 1 96.88 31 VAL B CA 1
ATOM 1297 C C . VAL B 1 31 ? 15.477 -13.531 -4.637 1 96.88 31 VAL B C 1
ATOM 1299 O O . VAL B 1 31 ? 16.297 -14.445 -4.613 1 96.88 31 VAL B O 1
ATOM 1302 N N . GLU B 1 32 ? 14.492 -13.508 -5.387 1 94.56 32 GLU B N 1
ATOM 1303 C CA . GLU B 1 32 ? 14.305 -14.492 -6.449 1 94.56 32 GLU B CA 1
ATOM 1304 C C . GLU B 1 32 ? 14.383 -13.836 -7.828 1 94.56 32 GLU B C 1
ATOM 1306 O O . GLU B 1 32 ? 13.734 -12.82 -8.078 1 94.56 32 GLU B O 1
ATOM 1311 N N . THR B 1 33 ? 15.219 -14.422 -8.68 1 95.06 33 THR B N 1
ATOM 1312 C CA . THR B 1 33 ? 15.336 -13.922 -10.047 1 95.06 33 THR B CA 1
ATOM 1313 C C . THR B 1 33 ? 14.578 -14.82 -11.023 1 95.06 33 THR B C 1
ATOM 1315 O O . THR B 1 33 ? 14.117 -15.898 -10.648 1 95.06 33 THR B O 1
ATOM 1318 N N . TYR B 1 34 ? 14.438 -14.281 -12.25 1 90.69 34 TYR B N 1
ATOM 1319 C CA . TYR B 1 34 ? 13.773 -15.078 -13.281 1 90.69 34 TYR B CA 1
ATOM 1320 C C . TYR B 1 34 ? 14.586 -16.328 -13.602 1 90.69 34 TYR B C 1
ATOM 1322 O O . TYR B 1 34 ? 14.016 -17.359 -13.969 1 90.69 34 TYR B O 1
ATOM 1330 N N . GLY B 1 35 ? 15.828 -16.219 -13.531 1 87.06 35 GLY B N 1
ATOM 1331 C CA . GLY B 1 35 ? 16.688 -17.359 -13.75 1 87.06 35 GLY B CA 1
ATOM 1332 C C . GLY B 1 35 ? 16.5 -18.469 -12.719 1 87.06 35 GLY B C 1
ATOM 1333 O O . GLY B 1 35 ? 16.766 -19.641 -12.992 1 87.06 35 GLY B O 1
ATOM 1334 N N . ASP B 1 36 ? 16.078 -18.094 -11.516 1 84.38 36 ASP B N 1
ATOM 1335 C CA . ASP B 1 36 ? 15.82 -19.047 -10.438 1 84.38 36 ASP B CA 1
ATOM 1336 C C . ASP B 1 36 ? 14.562 -19.875 -10.719 1 84.38 36 ASP B C 1
ATOM 1338 O O . ASP B 1 36 ? 14.336 -20.906 -10.094 1 84.38 36 ASP B O 1
ATOM 1342 N N . LEU B 1 37 ? 13.695 -19.281 -11.609 1 78.19 37 LEU B N 1
ATOM 1343 C CA . LEU B 1 37 ? 12.43 -19.938 -11.906 1 78.19 37 LEU B CA 1
ATOM 1344 C C . LEU B 1 37 ? 12.617 -21.016 -12.969 1 78.19 37 LEU B C 1
ATOM 1346 O O . LEU B 1 37 ? 13.328 -20.812 -13.953 1 78.19 37 LEU B O 1
ATOM 1350 N N . ALA B 1 38 ? 12.266 -22.141 -12.711 1 67 38 ALA B N 1
ATOM 1351 C CA . ALA B 1 38 ? 12.383 -23.234 -13.664 1 67 38 ALA B CA 1
ATOM 1352 C C . ALA B 1 38 ? 11.656 -22.922 -14.961 1 67 38 ALA B C 1
ATOM 1354 O O . ALA B 1 38 ? 10.539 -22.406 -14.945 1 67 38 ALA B O 1
ATOM 1355 N N . GLY B 1 39 ? 12.281 -23.203 -16.031 1 64.5 39 GLY B N 1
ATOM 1356 C CA . GLY B 1 39 ? 11.648 -23.109 -17.344 1 64.5 39 GLY B CA 1
ATOM 1357 C C . GLY B 1 39 ? 11.602 -21.688 -17.875 1 64.5 39 GLY B C 1
ATOM 1358 O O . GLY B 1 39 ? 10.969 -21.438 -18.906 1 64.5 39 GLY B O 1
ATOM 1359 N N . SER B 1 40 ? 12.039 -20.75 -17.031 1 61.5 40 SER B N 1
ATOM 1360 C CA . SER B 1 40 ? 11.914 -19.375 -17.5 1 61.5 40 SER B CA 1
ATOM 1361 C C . SER B 1 40 ? 12.898 -19.078 -18.625 1 61.5 40 SER B C 1
ATOM 1363 O O . SER B 1 40 ? 14.086 -19.391 -18.516 1 61.5 40 SER B O 1
ATOM 1365 N N . ASP B 1 41 ? 12.422 -19.125 -19.797 1 60.25 41 ASP B N 1
ATOM 1366 C CA . ASP B 1 41 ? 13.195 -18.641 -20.938 1 60.25 41 ASP B CA 1
ATOM 1367 C C . ASP B 1 41 ? 13.312 -17.125 -20.906 1 60.25 41 ASP B C 1
ATOM 1369 O O . ASP B 1 41 ? 13.281 -16.469 -21.953 1 60.25 41 ASP B O 1
ATOM 1373 N N . TYR B 1 42 ? 13.461 -16.672 -19.703 1 64.06 42 TYR B N 1
ATOM 1374 C CA . TYR B 1 42 ? 13.453 -15.219 -19.672 1 64.06 42 TYR B CA 1
ATOM 1375 C C . TYR B 1 42 ? 14.734 -14.648 -20.266 1 64.06 42 TYR B C 1
ATOM 1377 O O . TYR B 1 42 ? 15.812 -15.219 -20.094 1 64.06 42 TYR B O 1
ATOM 1385 N N . HIS B 1 43 ? 14.539 -13.82 -21.109 1 72.69 43 HIS B N 1
ATOM 1386 C CA . HIS B 1 43 ? 15.617 -13.164 -21.844 1 72.69 43 HIS B CA 1
ATOM 1387 C C . HIS B 1 43 ? 16.641 -12.547 -20.906 1 72.69 43 HIS B C 1
ATOM 1389 O O . HIS B 1 43 ? 17.828 -12.484 -21.219 1 72.69 43 HIS B O 1
ATOM 1395 N N . ASP B 1 44 ? 16.172 -12.18 -19.688 1 85.06 44 ASP B N 1
ATOM 1396 C CA . ASP B 1 44 ? 17.094 -11.602 -18.703 1 85.06 44 ASP B CA 1
ATOM 1397 C C . ASP B 1 44 ? 16.984 -12.32 -17.359 1 85.06 44 ASP B C 1
ATOM 1399 O O . ASP B 1 44 ? 16.234 -11.898 -16.484 1 85.06 44 ASP B O 1
ATOM 1403 N N . PRO B 1 45 ? 17.766 -13.312 -17.172 1 88 45 PRO B N 1
ATOM 1404 C CA . PRO B 1 45 ? 17.641 -14.18 -16 1 88 45 PRO B CA 1
ATOM 1405 C C . PRO B 1 45 ? 18 -13.461 -14.695 1 88 45 PRO B C 1
ATOM 1407 O O . PRO B 1 45 ? 17.641 -13.93 -13.609 1 88 45 PRO B O 1
ATOM 1410 N N . ASP B 1 46 ? 18.625 -12.32 -14.781 1 91.31 46 ASP B N 1
ATOM 1411 C CA . ASP B 1 46 ? 19.109 -11.648 -13.586 1 91.31 46 ASP B CA 1
ATOM 1412 C C . ASP B 1 46 ? 18.062 -10.688 -13.031 1 91.31 46 ASP B C 1
ATOM 1414 O O . ASP B 1 46 ? 18.203 -10.195 -11.906 1 91.31 46 ASP B O 1
ATOM 1418 N N . ARG B 1 47 ? 17.031 -10.508 -13.773 1 94 47 ARG B N 1
ATOM 1419 C CA . ARG B 1 47 ? 15.969 -9.617 -13.305 1 94 47 ARG B CA 1
ATOM 1420 C C . ARG B 1 47 ? 15.234 -10.211 -12.109 1 94 47 ARG B C 1
ATOM 1422 O O . ARG B 1 47 ? 15.078 -11.43 -12.016 1 94 47 ARG B O 1
ATOM 1429 N N . VAL B 1 48 ? 14.852 -9.328 -11.211 1 96.62 48 VAL B N 1
ATOM 1430 C CA . VAL B 1 48 ? 14.227 -9.75 -9.969 1 96.62 48 VAL B CA 1
ATOM 1431 C C . VAL B 1 48 ? 12.758 -10.102 -10.219 1 96.62 48 VAL B C 1
ATOM 1433 O O . VAL B 1 48 ? 11.984 -9.273 -10.695 1 96.62 48 VAL B O 1
ATOM 1436 N N . GLU B 1 49 ? 12.461 -11.305 -9.922 1 95.44 49 GLU B N 1
ATOM 1437 C CA . GLU B 1 49 ? 11.086 -11.781 -10.008 1 95.44 49 GLU B CA 1
ATOM 1438 C C . GLU B 1 49 ? 10.32 -11.484 -8.719 1 95.44 49 GLU B C 1
ATOM 1440 O O . GLU B 1 49 ? 9.133 -11.148 -8.758 1 95.44 49 GLU B O 1
ATOM 1445 N N . HIS B 1 50 ? 11.039 -11.516 -7.59 1 96.62 50 HIS B N 1
ATOM 1446 C CA . HIS B 1 50 ? 10.469 -11.234 -6.273 1 96.62 50 HIS B CA 1
ATOM 1447 C C . HIS B 1 50 ? 11.562 -10.859 -5.277 1 96.62 50 HIS B C 1
ATOM 1449 O O . HIS B 1 50 ? 12.609 -11.508 -5.223 1 96.62 50 HIS B O 1
ATOM 1455 N N . LEU B 1 51 ? 11.336 -9.867 -4.543 1 98.19 51 LEU B N 1
ATOM 1456 C CA . LEU B 1 51 ? 12.258 -9.414 -3.506 1 98.19 51 LEU B CA 1
ATOM 1457 C C . LEU B 1 51 ? 11.492 -8.977 -2.256 1 98.19 51 LEU B C 1
ATOM 1459 O O . LEU B 1 51 ? 10.461 -8.312 -2.352 1 98.19 51 LEU B O 1
ATOM 1463 N N . GLU B 1 52 ? 11.984 -9.398 -1.079 1 98.44 52 GLU B N 1
ATOM 1464 C CA . GLU B 1 52 ? 11.414 -8.992 0.199 1 98.44 52 GLU B CA 1
ATOM 1465 C C . GLU B 1 52 ? 12.289 -7.945 0.887 1 98.44 52 GLU B C 1
ATOM 1467 O O . GLU B 1 52 ? 13.5 -8.141 1.031 1 98.44 52 GLU B O 1
ATOM 1472 N N . LEU B 1 53 ? 11.695 -6.895 1.26 1 98.69 53 LEU B N 1
ATOM 1473 C CA . LEU B 1 53 ? 12.336 -5.863 2.064 1 98.69 53 LEU B CA 1
ATOM 1474 C C . LEU B 1 53 ? 11.719 -5.789 3.455 1 98.69 53 LEU B C 1
ATOM 1476 O O . LEU B 1 53 ? 10.508 -5.582 3.588 1 98.69 53 LEU B O 1
ATOM 1480 N N . HIS B 1 54 ? 12.484 -6.031 4.465 1 98.38 54 HIS B N 1
ATOM 1481 C CA . HIS B 1 54 ? 12.078 -5.863 5.855 1 98.38 54 HIS B CA 1
ATOM 1482 C C . HIS B 1 54 ? 12.547 -4.523 6.41 1 98.38 54 HIS B C 1
ATOM 1484 O O . HIS B 1 54 ? 13.75 -4.289 6.547 1 98.38 54 HIS B O 1
ATOM 1490 N N . ALA B 1 55 ? 11.633 -3.627 6.648 1 98.06 55 ALA B N 1
ATOM 1491 C CA . ALA B 1 55 ? 12.016 -2.281 7.07 1 98.06 55 ALA B CA 1
ATOM 1492 C C . ALA B 1 55 ? 10.961 -1.669 7.984 1 98.06 55 ALA B C 1
ATOM 1494 O O . ALA B 1 55 ? 9.766 -1.814 7.742 1 98.06 55 ALA B O 1
ATOM 1495 N N . VAL B 1 56 ? 11.344 -1.049 9.055 1 97.19 56 VAL B N 1
ATOM 1496 C CA . VAL B 1 56 ? 10.547 -0.28 10.008 1 97.19 56 VAL B CA 1
ATOM 1497 C C . VAL B 1 56 ? 9.414 -1.146 10.547 1 97.19 56 VAL B C 1
ATOM 1499 O O . VAL B 1 56 ? 8.297 -0.662 10.758 1 97.19 56 VAL B O 1
ATOM 1502 N N . GLY B 1 57 ? 9.656 -2.432 10.617 1 94.56 57 GLY B N 1
ATOM 1503 C CA . GLY B 1 57 ? 8.68 -3.332 11.203 1 94.56 57 GLY B CA 1
ATOM 1504 C C . GLY B 1 57 ? 7.676 -3.863 10.203 1 94.56 57 GLY B C 1
ATOM 1505 O O . GLY B 1 57 ? 6.734 -4.566 10.57 1 94.56 57 GLY B O 1
ATOM 1506 N N . ALA B 1 58 ? 7.891 -3.525 8.914 1 95.94 58 ALA B N 1
ATOM 1507 C CA . ALA B 1 58 ? 7.008 -3.984 7.844 1 95.94 58 ALA B CA 1
ATOM 1508 C C . ALA B 1 58 ? 7.785 -4.762 6.785 1 95.94 58 ALA B C 1
ATOM 1510 O O . ALA B 1 58 ? 9.016 -4.723 6.758 1 95.94 58 ALA B O 1
ATOM 1511 N N . VAL B 1 59 ? 7.02 -5.488 6 1 96.94 59 VAL B N 1
ATOM 1512 C CA . VAL B 1 59 ? 7.582 -6.188 4.848 1 96.94 59 VAL B CA 1
ATOM 1513 C C . VAL B 1 59 ? 7.004 -5.609 3.559 1 96.94 59 VAL B C 1
ATOM 1515 O O . VAL B 1 59 ? 5.785 -5.469 3.426 1 96.94 59 VAL B O 1
ATOM 1518 N N . PHE B 1 60 ? 7.871 -5.23 2.66 1 98.56 60 PHE B N 1
ATOM 1519 C CA . PHE B 1 60 ? 7.535 -4.785 1.313 1 98.56 60 PHE B CA 1
ATOM 1520 C C . PHE B 1 60 ? 8 -5.801 0.277 1 98.56 60 PHE B C 1
ATOM 1522 O O . PHE B 1 60 ? 9.023 -6.465 0.469 1 98.56 60 PHE B O 1
ATOM 1529 N N . TYR B 1 61 ? 7.285 -5.82 -0.761 1 98.69 61 TYR B N 1
ATOM 1530 C CA . TYR B 1 61 ? 7.73 -6.613 -1.901 1 98.69 61 TYR B CA 1
ATOM 1531 C C . TYR B 1 61 ? 8.047 -5.719 -3.096 1 98.69 61 TYR B C 1
ATOM 1533 O O . TYR B 1 61 ? 7.379 -4.703 -3.311 1 98.69 61 TYR B O 1
ATOM 1541 N N . LEU B 1 62 ? 9.039 -6.121 -3.814 1 98.81 62 LEU B N 1
ATOM 1542 C CA . LEU B 1 62 ? 9.391 -5.445 -5.059 1 98.81 62 LEU B CA 1
ATOM 1543 C C . LEU B 1 62 ? 9.68 -6.453 -6.164 1 98.81 62 LEU B C 1
ATOM 1545 O O . LEU B 1 62 ? 10.07 -7.59 -5.891 1 98.81 62 LEU B O 1
ATOM 1549 N N . ALA B 1 63 ? 9.547 -6.047 -7.355 1 98.25 63 ALA B N 1
ATOM 1550 C CA . ALA B 1 63 ? 9.891 -6.855 -8.523 1 98.25 63 ALA B CA 1
ATOM 1551 C C . ALA B 1 63 ? 10.156 -5.977 -9.742 1 98.25 63 ALA B C 1
ATOM 1553 O O . ALA B 1 63 ? 9.625 -4.871 -9.844 1 98.25 63 ALA B O 1
ATOM 1554 N N . ASP B 1 64 ? 10.977 -6.5 -10.609 1 97.62 64 ASP B N 1
ATOM 1555 C CA . ASP B 1 64 ? 11.164 -5.859 -11.914 1 97.62 64 ASP B CA 1
ATOM 1556 C C . ASP B 1 64 ? 9.938 -6.059 -12.805 1 97.62 64 ASP B C 1
ATOM 1558 O O . ASP B 1 64 ? 9.391 -7.16 -12.875 1 97.62 64 ASP B O 1
ATOM 1562 N N . MET B 1 65 ? 9.531 -4.992 -13.375 1 96.31 65 MET B N 1
ATOM 1563 C CA . MET B 1 65 ? 8.453 -5.051 -14.352 1 96.31 65 MET B CA 1
ATOM 1564 C C . MET B 1 65 ? 8.719 -4.098 -15.508 1 96.31 65 MET B C 1
ATOM 1566 O O . MET B 1 65 ? 8.859 -2.889 -15.305 1 96.31 65 MET B O 1
ATOM 1570 N N . LYS B 1 66 ? 8.758 -4.68 -16.656 1 93 66 LYS B N 1
ATOM 1571 C CA . LYS B 1 66 ? 8.836 -3.834 -17.844 1 93 66 LYS B CA 1
ATOM 1572 C C . LYS B 1 66 ? 7.523 -3.096 -18.078 1 93 66 LYS B C 1
ATOM 1574 O O . LYS B 1 66 ? 6.449 -3.691 -18.016 1 93 66 LYS B O 1
ATOM 1579 N N . GLY B 1 67 ? 7.602 -1.795 -18.297 1 94.81 67 GLY B N 1
ATOM 1580 C CA . GLY B 1 67 ? 6.406 -1.029 -18.609 1 94.81 67 GLY B CA 1
ATOM 1581 C C . GLY B 1 67 ? 5.641 -0.581 -17.391 1 94.81 67 GLY B C 1
ATOM 1582 O O . GLY B 1 67 ? 4.469 -0.204 -17.469 1 94.81 67 GLY B O 1
ATOM 1583 N N . ALA B 1 68 ? 6.258 -0.62 -16.266 1 96.12 68 ALA B N 1
ATOM 1584 C CA . ALA B 1 68 ? 5.621 -0.102 -15.055 1 96.12 68 ALA B CA 1
ATOM 1585 C C . ALA B 1 68 ? 5.34 1.394 -15.18 1 96.12 68 ALA B C 1
ATOM 1587 O O . ALA B 1 68 ? 6.219 2.164 -15.57 1 96.12 68 ALA B O 1
ATOM 1588 N N . VAL B 1 69 ? 4.094 1.744 -14.906 1 97 69 VAL B N 1
ATOM 1589 C CA . VAL B 1 69 ? 3.68 3.143 -14.953 1 97 69 VAL B CA 1
ATOM 1590 C C . VAL B 1 69 ? 3.207 3.588 -13.57 1 97 69 VAL B C 1
ATOM 1592 O O . VAL B 1 69 ? 2.256 3.027 -13.023 1 97 69 VAL B O 1
ATOM 1595 N N . ARG B 1 70 ? 3.924 4.594 -13.062 1 97.44 70 ARG B N 1
ATOM 1596 C CA . ARG B 1 70 ? 3.559 5.156 -11.766 1 97.44 70 ARG B CA 1
ATOM 1597 C C . ARG B 1 70 ? 2.371 6.105 -11.898 1 97.44 70 ARG B C 1
ATOM 1599 O O . ARG B 1 70 ? 2.322 6.926 -12.812 1 97.44 70 ARG B O 1
ATOM 1606 N N . GLY B 1 71 ? 1.392 5.906 -11.094 1 97.31 71 GLY B N 1
ATOM 1607 C CA . GLY B 1 71 ? 0.307 6.863 -10.945 1 97.31 71 GLY B CA 1
ATOM 1608 C C . GLY B 1 71 ? 0.42 7.703 -9.688 1 97.31 71 GLY B C 1
ATOM 1609 O O . GLY B 1 71 ? 1.463 7.711 -9.031 1 97.31 71 GLY B O 1
ATOM 1610 N N . ASN B 1 72 ? -0.635 8.477 -9.391 1 97.81 72 ASN B N 1
ATOM 1611 C CA . ASN B 1 72 ? -0.649 9.312 -8.195 1 97.81 72 ASN B CA 1
ATOM 1612 C C . ASN B 1 72 ? -1.821 8.969 -7.277 1 97.81 72 ASN B C 1
ATOM 1614 O O . ASN B 1 72 ? -2.146 9.727 -6.363 1 97.81 72 ASN B O 1
ATOM 1618 N N . ALA B 1 73 ? -2.396 7.789 -7.488 1 98.44 73 ALA B N 1
ATOM 1619 C CA . ALA B 1 73 ? -3.67 7.508 -6.828 1 98.44 73 ALA B CA 1
ATOM 1620 C C . ALA B 1 73 ? -3.469 6.609 -5.613 1 98.44 73 ALA B C 1
ATOM 1622 O O . ALA B 1 73 ? -4.426 6.02 -5.102 1 98.44 73 ALA B O 1
ATOM 1623 N N . MET B 1 74 ? -2.236 6.434 -5.16 1 98.69 74 MET B N 1
ATOM 1624 C CA . MET B 1 74 ? -1.998 5.652 -3.949 1 98.69 74 MET B CA 1
ATOM 1625 C C . MET B 1 74 ? -0.682 6.055 -3.293 1 98.69 74 MET B C 1
ATOM 1627 O O . MET B 1 74 ? 0.343 6.172 -3.969 1 98.69 74 MET B O 1
ATOM 1631 N N . ASP B 1 75 ? -0.772 6.34 -2.031 1 98.81 75 ASP B N 1
ATOM 1632 C CA . ASP B 1 75 ? 0.415 6.531 -1.203 1 98.81 75 ASP B CA 1
ATOM 1633 C C . ASP B 1 75 ? 0.607 5.363 -0.24 1 98.81 75 ASP B C 1
ATOM 1635 O O . ASP B 1 75 ? -0.343 4.641 0.064 1 98.81 75 ASP B O 1
ATOM 1639 N N . LEU B 1 76 ? 1.824 5.117 0.171 1 98.81 76 LEU B N 1
ATOM 1640 C CA . LEU B 1 76 ? 2.141 4.277 1.321 1 98.81 76 LEU B CA 1
ATOM 1641 C C . LEU B 1 76 ? 2.291 5.121 2.584 1 98.81 76 LEU B C 1
ATOM 1643 O O . LEU B 1 76 ? 3.074 6.074 2.611 1 98.81 76 LEU B O 1
ATOM 1647 N N . THR B 1 77 ? 1.5 4.797 3.566 1 98.56 77 THR B N 1
ATOM 1648 C CA . THR B 1 77 ? 1.546 5.504 4.84 1 98.56 77 THR B CA 1
ATOM 1649 C C . THR B 1 77 ? 2.291 4.684 5.891 1 98.56 77 THR B C 1
ATOM 1651 O O . THR B 1 77 ? 2.033 3.488 6.047 1 98.56 77 THR B O 1
ATOM 1654 N N . LEU B 1 78 ? 3.219 5.266 6.516 1 98.19 78 LEU B N 1
ATOM 1655 C CA . LEU B 1 78 ? 3.889 4.688 7.676 1 98.19 78 LEU B CA 1
ATOM 1656 C C . LEU B 1 78 ? 3.564 5.477 8.938 1 98.19 78 LEU B C 1
ATOM 1658 O O . LEU B 1 78 ? 3.846 6.676 9.016 1 98.19 78 LEU B O 1
ATOM 1662 N N . GLU B 1 79 ? 2.98 4.828 9.852 1 97.19 79 GLU B N 1
ATOM 1663 C CA . GLU B 1 79 ? 2.643 5.449 11.133 1 97.19 79 GLU B CA 1
ATOM 1664 C C . GLU B 1 79 ? 3.561 4.957 12.242 1 97.19 79 GLU B C 1
ATOM 1666 O O . GLU B 1 79 ? 3.559 3.77 12.578 1 97.19 79 GLU B O 1
ATOM 1671 N N . PHE B 1 80 ? 4.27 5.812 12.828 1 97.25 80 PHE B N 1
ATOM 1672 C CA . PHE B 1 80 ? 5.254 5.508 13.859 1 97.25 80 PHE B CA 1
ATOM 1673 C C . PHE B 1 80 ? 4.727 5.891 15.234 1 97.25 80 PHE B C 1
ATOM 1675 O O . PHE B 1 80 ? 3.875 6.773 15.359 1 97.25 80 PHE B O 1
ATOM 1682 N N . GLU B 1 81 ? 5.266 5.25 16.266 1 94.25 81 GLU B N 1
ATOM 1683 C CA . GLU B 1 81 ? 4.984 5.656 17.625 1 94.25 81 GLU B CA 1
ATOM 1684 C C . GLU B 1 81 ? 5.902 6.793 18.078 1 94.25 81 GLU B C 1
ATOM 1686 O O . GLU B 1 81 ? 5.504 7.648 18.859 1 94.25 81 GLU B O 1
ATOM 1691 N N . SER B 1 82 ? 7.078 6.863 17.547 1 94.19 82 SER B N 1
ATOM 1692 C CA . SER B 1 82 ? 8.102 7.828 17.938 1 94.19 82 SER B CA 1
ATOM 1693 C C . SER B 1 82 ? 8.203 8.969 16.922 1 94.19 82 SER B C 1
ATOM 1695 O O . SER B 1 82 ? 8.375 8.727 15.734 1 94.19 82 SER B O 1
ATOM 1697 N N . ASP B 1 83 ? 8.141 10.188 17.453 1 95 83 ASP B N 1
ATOM 1698 C CA . ASP B 1 83 ? 8.367 11.344 16.594 1 95 83 ASP B CA 1
ATOM 1699 C C . ASP B 1 83 ? 9.773 11.312 15.992 1 95 83 ASP B C 1
ATOM 1701 O O . ASP B 1 83 ? 9.961 11.664 14.82 1 95 83 ASP B O 1
ATOM 1705 N N . GLU B 1 84 ? 10.68 10.93 16.812 1 96.06 84 GLU B N 1
ATOM 1706 C CA . GLU B 1 84 ? 12.07 10.906 16.375 1 96.06 84 GLU B CA 1
ATOM 1707 C C . GLU B 1 84 ? 12.273 9.938 15.219 1 96.06 84 GLU B C 1
ATOM 1709 O O . GLU B 1 84 ? 12.875 10.297 14.203 1 96.06 84 GLU B O 1
ATOM 1714 N N . GLU B 1 85 ? 11.789 8.734 15.352 1 96.75 85 GLU B N 1
ATOM 1715 C CA . GLU B 1 85 ? 11.93 7.746 14.289 1 96.75 85 GLU B CA 1
ATOM 1716 C C . GLU B 1 85 ? 11.227 8.203 13.016 1 96.75 85 GLU B C 1
ATOM 1718 O O . GLU B 1 85 ? 11.773 8.062 11.914 1 96.75 85 GLU B O 1
ATOM 1723 N N . ALA B 1 86 ? 10.039 8.727 13.18 1 97.88 86 ALA B N 1
ATOM 1724 C CA . ALA B 1 86 ? 9.297 9.234 12.023 1 97.88 86 ALA B CA 1
ATOM 1725 C C . ALA B 1 86 ? 10.07 10.336 11.312 1 97.88 86 ALA B C 1
ATOM 1727 O O . ALA B 1 86 ? 10.164 10.344 10.086 1 97.88 86 ALA B O 1
ATOM 1728 N N . GLY B 1 87 ? 10.555 11.234 12.102 1 98 87 GLY B N 1
ATOM 1729 C CA . GLY B 1 87 ? 11.32 12.328 11.539 1 98 87 GLY B CA 1
ATOM 1730 C C . GLY B 1 87 ? 12.562 11.867 10.789 1 98 87 GLY B C 1
ATOM 1731 O O . GLY B 1 87 ? 12.859 12.375 9.711 1 98 87 GLY B O 1
ATOM 1732 N N . ASP B 1 88 ? 13.297 10.93 11.375 1 98.06 88 ASP B N 1
ATOM 1733 C CA . ASP B 1 88 ? 14.484 10.375 10.734 1 98.06 88 ASP B CA 1
ATOM 1734 C C . ASP B 1 88 ? 14.148 9.773 9.375 1 98.06 88 ASP B C 1
ATOM 1736 O O . ASP B 1 88 ? 14.859 9.992 8.391 1 98.06 88 ASP B O 1
ATOM 1740 N N . VAL B 1 89 ? 13.078 9.039 9.336 1 98.38 89 VAL B N 1
ATOM 1741 C CA . VAL B 1 89 ? 12.656 8.367 8.109 1 98.38 89 VAL B CA 1
ATOM 1742 C C . VAL B 1 89 ? 12.227 9.406 7.078 1 98.38 89 VAL B C 1
ATOM 1744 O O . VAL B 1 89 ? 12.609 9.328 5.91 1 98.38 89 VAL B O 1
ATOM 1747 N N . PHE B 1 90 ? 11.477 10.398 7.461 1 98.75 90 PHE B N 1
ATOM 1748 C CA . PHE B 1 90 ? 11.047 11.445 6.543 1 98.75 90 PHE B CA 1
ATOM 1749 C C . PHE B 1 90 ? 12.242 12.164 5.93 1 98.75 90 PHE B C 1
ATOM 1751 O O . PHE B 1 90 ? 12.297 12.367 4.715 1 98.75 90 PHE B O 1
ATOM 1758 N N . GLU B 1 91 ? 13.141 12.523 6.762 1 98.44 91 GLU B N 1
ATOM 1759 C CA . GLU B 1 91 ? 14.32 13.25 6.293 1 98.44 91 GLU B CA 1
ATOM 1760 C C . GLU B 1 91 ? 15.117 12.422 5.293 1 98.44 91 GLU B C 1
ATOM 1762 O O . GLU B 1 91 ? 15.594 12.945 4.281 1 98.44 91 GLU B O 1
ATOM 1767 N N . ALA B 1 92 ? 15.281 11.227 5.605 1 98.31 92 ALA B N 1
ATOM 1768 C CA . ALA B 1 92 ? 16.031 10.344 4.719 1 98.31 92 ALA B CA 1
ATOM 1769 C C . ALA B 1 92 ? 15.328 10.195 3.375 1 98.31 92 ALA B C 1
ATOM 1771 O O . ALA B 1 92 ? 15.977 10.188 2.324 1 98.31 92 ALA B O 1
ATOM 1772 N N . LEU B 1 93 ? 13.969 10.047 3.379 1 98.31 93 LEU B N 1
ATOM 1773 C CA . LEU B 1 93 ? 13.195 9.922 2.15 1 98.31 93 LEU B CA 1
ATOM 1774 C C . LEU B 1 93 ? 13.195 11.234 1.368 1 98.31 93 LEU B C 1
ATOM 1776 O O . LEU B 1 93 ? 13.102 11.227 0.139 1 98.31 93 LEU B O 1
ATOM 1780 N N . ALA B 1 94 ? 13.266 12.312 2.064 1 98.12 94 ALA B N 1
ATOM 1781 C CA . ALA B 1 94 ? 13.078 13.633 1.475 1 98.12 94 ALA B CA 1
ATOM 1782 C C . ALA B 1 94 ? 14.219 13.969 0.519 1 98.12 94 ALA B C 1
ATOM 1784 O O . ALA B 1 94 ? 14.031 14.711 -0.448 1 98.12 94 ALA B O 1
ATOM 1785 N N . GLU B 1 95 ? 15.352 13.367 0.742 1 95.31 95 GLU B N 1
ATOM 1786 C CA . GLU B 1 95 ? 16.5 13.641 -0.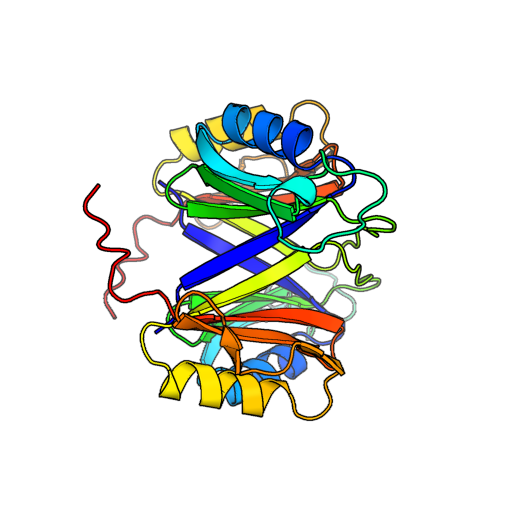12 1 95.31 95 GLU B CA 1
ATOM 1787 C C . GLU B 1 95 ? 16.219 13.219 -1.559 1 95.31 95 GLU B C 1
ATOM 1789 O O . GLU B 1 95 ? 16.016 12.031 -1.833 1 95.31 95 GLU B O 1
ATOM 1794 N N . GLY B 1 96 ? 16.203 14.156 -2.482 1 95.44 96 GLY B N 1
ATOM 1795 C CA . GLY B 1 96 ? 15.953 13.867 -3.887 1 95.44 96 GLY B CA 1
ATOM 1796 C C . GLY B 1 96 ? 14.492 13.641 -4.203 1 95.44 96 GLY B C 1
ATOM 1797 O O . GLY B 1 96 ? 14.156 13.109 -5.27 1 95.44 96 GLY B O 1
ATOM 1798 N N . SER B 1 97 ? 13.633 13.938 -3.207 1 97.81 97 SER B N 1
ATOM 1799 C CA . SER B 1 97 ? 12.195 13.719 -3.367 1 97.81 97 SER B CA 1
ATOM 1800 C C . SER B 1 97 ? 11.461 15.039 -3.574 1 97.81 97 SER B C 1
ATOM 1802 O O . SER B 1 97 ? 12.055 16.109 -3.482 1 97.81 97 SER B O 1
ATOM 1804 N N . SER B 1 98 ? 10.234 15.039 -4.016 1 98.5 98 SER B N 1
ATOM 1805 C CA . SER B 1 98 ? 9.312 16.172 -3.998 1 98.5 98 SER B CA 1
ATOM 1806 C C . SER B 1 98 ? 8.484 16.188 -2.719 1 98.5 98 SER B C 1
ATOM 1808 O O . SER B 1 98 ? 7.582 15.375 -2.545 1 98.5 98 SER B O 1
ATOM 1810 N N . VAL B 1 99 ? 8.836 17.125 -1.833 1 98.62 99 VAL B N 1
ATOM 1811 C CA . VAL B 1 99 ? 8.102 17.25 -0.581 1 98.62 99 VAL B CA 1
ATOM 1812 C C . VAL B 1 99 ? 6.793 18 -0.83 1 98.62 99 VAL B C 1
ATOM 1814 O O . VAL B 1 99 ? 6.797 19.125 -1.327 1 98.62 99 VAL B O 1
ATOM 1817 N N . LEU B 1 100 ? 5.727 17.406 -0.534 1 98.19 100 LEU B N 1
ATOM 1818 C CA . LEU B 1 100 ? 4.406 18 -0.735 1 98.19 100 LEU B CA 1
ATOM 1819 C C . LEU B 1 100 ? 3.896 18.641 0.55 1 98.19 100 LEU B C 1
ATOM 1821 O O . LEU B 1 100 ? 3.217 19.672 0.508 1 98.19 100 LEU B O 1
ATOM 1825 N N . VAL B 1 101 ? 4.043 18.016 1.662 1 97.44 101 VAL B N 1
ATOM 1826 C CA . VAL B 1 101 ? 3.758 18.516 3.006 1 97.44 101 VAL B CA 1
ATOM 1827 C C . VAL B 1 101 ? 4.977 18.312 3.9 1 97.44 101 VAL B C 1
ATOM 1829 O O . VAL B 1 101 ? 5.395 17.172 4.145 1 97.44 101 VAL B O 1
ATOM 1832 N N . PRO B 1 102 ? 5.555 19.438 4.336 1 98.06 102 PRO B N 1
ATOM 1833 C CA . PRO B 1 102 ? 6.691 19.266 5.238 1 98.06 102 PRO B CA 1
ATOM 1834 C C . PRO B 1 102 ? 6.324 18.5 6.516 1 98.06 102 PRO B C 1
ATOM 1836 O O . PRO B 1 102 ? 5.18 18.562 6.965 1 98.06 102 PRO B O 1
ATOM 1839 N N . PHE B 1 103 ? 7.355 17.75 7.062 1 98.06 103 PHE B N 1
ATOM 1840 C CA . PHE B 1 103 ? 7.129 17.016 8.305 1 98.06 103 PHE B CA 1
ATOM 1841 C C . PHE B 1 103 ? 7.012 17.984 9.484 1 98.06 103 PHE B C 1
ATOM 1843 O O . PHE B 1 103 ? 8.008 18.562 9.914 1 98.06 103 PHE B O 1
ATOM 1850 N N . THR B 1 104 ? 5.785 18.172 10.008 1 96.88 104 THR B N 1
ATOM 1851 C CA . THR B 1 104 ? 5.504 19.172 11.031 1 96.88 104 THR B CA 1
ATOM 1852 C C . THR B 1 104 ? 4.383 18.688 11.953 1 96.88 104 THR B C 1
ATOM 1854 O O . THR B 1 104 ? 3.736 17.672 11.68 1 96.88 104 THR B O 1
ATOM 1857 N N . SER B 1 105 ? 4.273 19.328 13.109 1 93.88 105 SER B N 1
ATOM 1858 C CA . SER B 1 105 ? 3.158 19.062 14.008 1 93.88 105 SER B CA 1
ATOM 1859 C C . SER B 1 105 ? 1.844 19.578 13.43 1 93.88 105 SER B C 1
ATOM 1861 O O . SER B 1 105 ? 1.768 20.719 12.961 1 93.88 105 SER B O 1
ATOM 1863 N N . MET B 1 106 ? 0.879 18.672 13.453 1 88.62 106 MET B N 1
ATOM 1864 C CA . MET B 1 106 ? -0.438 19.047 12.945 1 88.62 106 MET B CA 1
ATOM 1865 C C . MET B 1 106 ? -1.332 19.547 14.078 1 88.62 106 MET B C 1
ATOM 1867 O O . MET B 1 106 ? -0.997 19.391 15.258 1 88.62 106 MET B O 1
ATOM 1871 N N . HIS B 1 107 ? -2.371 20.188 13.711 1 79.38 107 HIS B N 1
ATOM 1872 C CA . HIS B 1 107 ? -3.256 20.828 14.68 1 79.38 107 HIS B CA 1
ATOM 1873 C C . HIS B 1 107 ? -3.781 19.828 15.688 1 79.38 107 HIS B C 1
ATOM 1875 O O . HIS B 1 107 ? -4.066 20.172 16.844 1 79.38 107 HIS B O 1
ATOM 1881 N N . TRP B 1 108 ? -3.906 18.609 15.344 1 73.62 108 TRP B N 1
ATOM 1882 C CA . TRP B 1 108 ? -4.41 17.578 16.234 1 73.62 108 TRP B CA 1
ATOM 1883 C C . TRP B 1 108 ? -3.271 16.922 17.016 1 73.62 108 TRP B C 1
ATOM 1885 O O . TRP B 1 108 ? -3.482 15.953 17.734 1 73.62 108 TRP B O 1
ATOM 1895 N N . GLY B 1 109 ? -2.082 17.422 16.922 1 77.69 109 GLY B N 1
ATOM 1896 C CA . GLY B 1 109 ? -0.976 17.078 17.797 1 77.69 109 GLY B CA 1
ATOM 1897 C C . GLY B 1 109 ? -0.118 15.953 17.25 1 77.69 109 GLY B C 1
ATOM 1898 O O . GLY B 1 109 ? 0.797 15.484 17.938 1 77.69 109 GLY B O 1
ATOM 1899 N N . ARG B 1 110 ? -0.314 15.445 16.078 1 90.25 110 ARG B N 1
ATOM 1900 C CA . ARG B 1 110 ? 0.51 14.398 15.484 1 90.25 110 ARG B CA 1
ATOM 1901 C C . ARG B 1 110 ? 1.415 14.961 14.391 1 90.25 110 ARG B C 1
ATOM 1903 O O . ARG B 1 110 ? 1.098 15.984 13.781 1 90.25 110 ARG B O 1
ATOM 1910 N N . MET B 1 111 ? 2.605 14.359 14.328 1 96.69 111 MET B N 1
ATOM 1911 C CA . MET B 1 111 ? 3.494 14.75 13.242 1 96.69 111 MET B CA 1
ATOM 1912 C C . MET B 1 111 ? 3.041 14.141 11.922 1 96.69 111 MET B C 1
ATOM 1914 O O . MET B 1 111 ? 2.516 13.031 11.891 1 96.69 111 MET B O 1
ATOM 1918 N N . TYR B 1 112 ? 3.291 14.914 10.93 1 97.38 112 TYR B N 1
ATOM 1919 C CA . TYR B 1 112 ? 2.887 14.445 9.609 1 97.38 112 TYR B CA 1
ATOM 1920 C C . TYR B 1 112 ? 3.725 15.094 8.516 1 97.38 112 TYR B C 1
ATOM 1922 O O . TYR B 1 112 ? 4.086 16.266 8.617 1 97.38 112 TYR B O 1
ATOM 1930 N N . GLY B 1 113 ? 3.996 14.375 7.473 1 98.38 113 GLY B N 1
ATOM 1931 C CA . GLY B 1 113 ? 4.594 14.852 6.234 1 98.38 113 GLY B CA 1
ATOM 1932 C C . GLY B 1 113 ? 4.289 13.953 5.043 1 98.38 113 GLY B C 1
ATOM 1933 O O . GLY B 1 113 ? 3.986 12.773 5.211 1 98.38 113 GLY B O 1
ATOM 1934 N N . ARG B 1 114 ? 4.375 14.516 3.865 1 98.81 114 ARG B N 1
ATOM 1935 C CA . ARG B 1 114 ? 4.07 13.773 2.645 1 98.81 114 ARG B CA 1
ATOM 1936 C C . ARG B 1 114 ? 5.059 14.125 1.535 1 98.81 114 ARG B C 1
ATOM 1938 O O . ARG B 1 114 ? 5.43 15.289 1.368 1 98.81 114 ARG B O 1
ATOM 1945 N N . LEU B 1 115 ? 5.492 13.172 0.811 1 98.81 115 LEU B N 1
ATOM 1946 C CA . LEU B 1 115 ? 6.422 13.406 -0.291 1 98.81 115 LEU B CA 1
ATOM 1947 C C . LEU B 1 115 ? 6.27 12.336 -1.365 1 98.81 115 LEU B C 1
ATOM 1949 O O . LEU B 1 115 ? 5.598 11.328 -1.15 1 98.81 115 LEU B O 1
ATOM 1953 N N . VAL B 1 116 ? 6.727 12.562 -2.559 1 98.69 116 VAL B N 1
ATOM 1954 C CA . VAL B 1 116 ? 6.922 11.594 -3.629 1 98.69 116 VAL B CA 1
ATOM 1955 C C . VAL B 1 116 ? 8.414 11.367 -3.852 1 98.69 116 VAL B C 1
ATOM 1957 O O . VAL B 1 116 ? 9.156 12.305 -4.156 1 98.69 116 VAL B O 1
ATOM 1960 N N . ASP B 1 117 ? 8.859 10.18 -3.705 1 98.44 117 ASP B N 1
ATOM 1961 C CA . ASP B 1 117 ? 10.305 9.938 -3.738 1 98.44 117 ASP B CA 1
ATOM 1962 C C . ASP B 1 117 ? 10.812 9.875 -5.176 1 98.44 117 ASP B C 1
ATOM 1964 O O . ASP B 1 117 ? 10.055 10.086 -6.121 1 98.44 117 ASP B O 1
ATOM 1968 N N . ARG B 1 118 ? 12.102 9.648 -5.375 1 96.69 118 ARG B N 1
ATOM 1969 C CA . ARG B 1 118 ? 12.758 9.719 -6.68 1 96.69 118 ARG B CA 1
ATOM 1970 C C . ARG B 1 118 ? 12.25 8.617 -7.605 1 96.69 118 ARG B C 1
ATOM 1972 O O . ARG B 1 118 ? 12.477 8.672 -8.82 1 96.69 118 ARG B O 1
ATOM 1979 N N . TYR B 1 119 ? 11.578 7.59 -7.102 1 97.88 119 TYR B N 1
ATOM 1980 C CA . TYR B 1 119 ? 11.031 6.504 -7.91 1 97.88 119 TYR B CA 1
ATOM 1981 C C . TYR B 1 119 ? 9.555 6.734 -8.203 1 97.88 119 TYR B C 1
ATOM 1983 O O . TYR B 1 119 ? 8.906 5.895 -8.836 1 97.88 119 TYR B O 1
ATOM 1991 N N . GLY B 1 120 ? 9 7.836 -7.656 1 97.44 120 GLY B N 1
ATOM 1992 C CA . GLY B 1 120 ? 7.609 8.18 -7.926 1 97.44 120 GLY B CA 1
ATOM 1993 C C . GLY B 1 120 ? 6.648 7.594 -6.91 1 97.44 120 GLY B C 1
ATOM 1994 O O . GLY B 1 120 ? 5.43 7.688 -7.078 1 97.44 120 GLY B O 1
ATOM 1995 N N . VAL B 1 121 ? 7.121 6.996 -5.887 1 98.56 121 VAL B N 1
ATOM 1996 C CA . VAL B 1 121 ? 6.266 6.441 -4.844 1 98.56 121 VAL B CA 1
ATOM 1997 C C . VAL B 1 121 ? 5.859 7.547 -3.869 1 98.56 121 VAL B C 1
ATOM 1999 O O . VAL B 1 121 ? 6.711 8.281 -3.363 1 98.56 121 VAL B O 1
ATOM 2002 N N . GLY B 1 122 ? 4.523 7.738 -3.645 1 98.69 122 GLY B N 1
ATOM 2003 C CA . GLY B 1 122 ? 4.039 8.641 -2.617 1 98.69 122 GLY B CA 1
ATOM 2004 C C . GLY B 1 122 ? 4.125 8.062 -1.219 1 98.69 122 GLY B C 1
ATOM 2005 O O . GLY B 1 122 ? 3.721 6.918 -0.992 1 98.69 122 GLY B O 1
ATOM 2006 N N . TRP B 1 123 ? 4.648 8.859 -0.311 1 98.88 123 TRP B N 1
ATOM 2007 C CA . TRP B 1 123 ? 4.785 8.461 1.087 1 98.88 123 TRP B CA 1
ATOM 2008 C C . TRP B 1 123 ? 4.074 9.445 2.006 1 98.88 123 TRP B C 1
ATOM 2010 O O . TRP B 1 123 ? 4.156 10.664 1.801 1 98.88 123 TRP B O 1
ATOM 2020 N N . MET B 1 124 ? 3.396 8.938 2.945 1 98.69 124 MET B N 1
ATOM 2021 C CA . MET B 1 124 ? 2.908 9.688 4.098 1 98.69 124 MET B CA 1
ATOM 2022 C C . MET B 1 124 ? 3.537 9.18 5.391 1 98.69 124 MET B C 1
ATOM 2024 O O . MET B 1 124 ? 3.424 7.992 5.711 1 98.69 124 MET B O 1
ATOM 2028 N N . ILE B 1 125 ? 4.258 10.016 6.051 1 98.5 125 ILE B N 1
ATOM 2029 C CA . ILE B 1 125 ? 4.902 9.68 7.316 1 98.5 125 ILE B CA 1
ATOM 2030 C C . ILE B 1 125 ? 4.176 10.367 8.469 1 98.5 125 ILE B C 1
ATOM 2032 O O . ILE B 1 125 ? 4.02 11.594 8.461 1 98.5 125 ILE B O 1
ATOM 2036 N N . ALA B 1 126 ? 3.691 9.57 9.375 1 97.5 126 ALA B N 1
ATOM 2037 C CA . ALA B 1 126 ? 2.896 10.133 10.469 1 97.5 126 ALA B CA 1
ATOM 2038 C C . ALA B 1 126 ? 3.234 9.469 11.797 1 97.5 126 ALA B C 1
ATOM 2040 O O . ALA B 1 126 ? 3.9 8.43 11.82 1 97.5 126 ALA B O 1
ATOM 2041 N N . THR B 1 127 ? 2.887 10.094 12.898 1 96.62 127 THR B N 1
ATOM 2042 C CA . THR B 1 127 ? 2.979 9.477 14.219 1 96.62 127 THR B CA 1
ATOM 2043 C C . THR B 1 127 ? 1.589 9.195 14.781 1 96.62 127 THR B C 1
ATOM 2045 O O . THR B 1 127 ? 0.62 9.867 14.43 1 96.62 127 THR B O 1
ATOM 2048 N N . SER B 1 128 ? 1.494 8.023 15.469 1 83.5 128 SER B N 1
ATOM 2049 C CA . SER B 1 128 ? 0.227 7.625 16.078 1 83.5 128 SER B CA 1
ATOM 2050 C C . SER B 1 128 ? -0.024 8.359 17.375 1 83.5 128 SER B C 1
ATOM 2052 O O . SER B 1 128 ? 0.92 8.727 18.078 1 83.5 128 SER B O 1
ATOM 2054 N N . GLY B 1 129 ? -1.043 9.203 17.406 1 62.06 129 GLY B N 1
ATOM 2055 C CA . GLY B 1 129 ? -1.335 9.867 18.672 1 62.06 129 GLY B CA 1
ATOM 2056 C C . GLY B 1 129 ? -1.255 8.93 19.859 1 62.06 129 GLY B C 1
ATOM 2057 O O . GLY B 1 129 ? -1.254 7.711 19.703 1 62.06 129 GLY B O 1
ATOM 2058 N N . GLN B 1 130 ? -0.617 9.336 20.969 1 48.62 130 GLN B N 1
ATOM 2059 C CA . GLN B 1 130 ? -0.612 8.656 22.25 1 48.62 130 GLN B CA 1
ATOM 2060 C C . GLN B 1 130 ? -1.906 7.871 22.469 1 48.62 130 GLN B C 1
ATOM 2062 O O . GLN B 1 130 ? -1.901 6.816 23.109 1 48.62 130 GLN B O 1
ATOM 2067 N N . ASP B 1 131 ? -3.061 8.367 22.047 1 43.53 131 ASP B N 1
ATOM 2068 C CA . ASP B 1 131 ? -4.324 7.805 22.516 1 43.53 131 ASP B CA 1
ATOM 2069 C C . ASP B 1 131 ? -4.73 6.59 21.688 1 43.53 131 ASP B C 1
ATOM 2071 O O . ASP B 1 131 ? -5.82 6.043 21.859 1 43.53 131 ASP B O 1
ATOM 2075 N N . ALA B 1 132 ? -4.27 6.332 20.594 1 41.81 132 ALA B N 1
ATOM 2076 C CA . ALA B 1 132 ? -4.891 5.234 19.844 1 41.81 132 ALA B CA 1
ATOM 2077 C C . ALA B 1 132 ? -4.719 3.912 20.594 1 41.81 132 ALA B C 1
ATOM 2079 O O . ALA B 1 132 ? -3.721 3.215 20.406 1 41.81 132 ALA B O 1
ATOM 2080 N N . ALA B 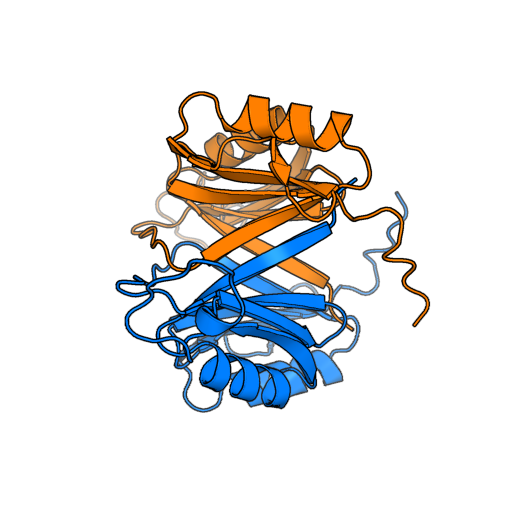1 133 ? -4.777 3.803 21.812 1 34.31 133 ALA B N 1
ATOM 2081 C CA . ALA B 1 133 ? -4.879 2.52 22.5 1 34.31 133 ALA B CA 1
ATOM 2082 C C . ALA B 1 133 ? -5.887 1.604 21.797 1 34.31 133 ALA B C 1
ATOM 2084 O O . ALA B 1 133 ? -7.008 2.018 21.516 1 34.31 133 ALA B O 1
ATOM 2085 N N . ASP B 1 134 ? -5.473 0.731 20.828 1 35.91 134 ASP B N 1
ATOM 2086 C CA . ASP B 1 134 ? -6.305 -0.385 20.391 1 35.91 134 ASP B CA 1
ATOM 2087 C C . ASP B 1 134 ? -7.316 -0.768 21.469 1 35.91 134 ASP B C 1
ATOM 2089 O O . ASP B 1 134 ? -6.996 -1.522 22.391 1 35.91 134 ASP B O 1
ATOM 2093 N N . GLY B 1 135 ? -7.664 0.066 22.375 1 30.17 135 GLY B N 1
ATOM 2094 C CA . GLY B 1 135 ? -8.703 -0.443 23.25 1 30.17 135 GLY B CA 1
ATOM 2095 C C . GLY B 1 135 ? -9.93 -0.932 22.5 1 30.17 135 GLY B C 1
ATOM 2096 O O . GLY B 1 135 ? -11.062 -0.66 22.906 1 30.17 135 GLY B O 1
ATOM 2097 N N . LEU B 1 136 ? -9.875 -1.35 21.141 1 25.08 136 LEU B N 1
ATOM 2098 C CA . LEU B 1 136 ? -11.055 -2.186 20.969 1 25.08 136 LEU B CA 1
ATOM 2099 C C . LEU B 1 136 ? -10.883 -3.525 21.672 1 25.08 136 LEU B C 1
ATOM 2101 O O . LEU B 1 136 ? -9.781 -4.07 21.719 1 25.08 136 LEU B O 1
#

Solvent-accessible surface area (backbone atoms only — not comparable to full-atom values): 14114 Å² total; per-residue (Å²): 101,32,48,72,29,49,33,37,41,26,84,50,27,67,62,53,47,52,52,46,20,60,38,44,68,33,43,76,61,60,73,38,30,34,56,74,39,83,85,51,80,53,91,56,36,80,44,39,61,37,32,36,35,42,34,40,77,38,60,37,34,30,16,43,33,90,85,53,36,78,38,72,24,51,31,46,30,38,37,14,73,43,65,65,59,36,48,53,34,48,55,48,47,46,64,76,29,51,73,74,37,72,79,39,78,40,96,88,71,30,41,34,26,30,33,30,32,80,87,51,52,31,37,34,42,27,32,52,58,90,73,71,60,79,73,119,98,33,48,72,30,48,35,38,42,25,84,51,28,67,62,53,48,53,53,47,22,61,38,42,67,33,42,75,62,59,73,38,30,35,53,75,39,82,86,50,78,52,91,55,37,79,43,37,61,36,33,36,35,42,34,41,76,38,59,36,34,31,16,41,33,90,84,53,37,78,38,72,23,50,33,47,30,38,37,14,74,42,65,65,61,38,50,54,34,48,56,50,47,47,64,77,30,51,75,76,37,73,77,40,77,39,96,87,71,28,42,35,25,29,33,30,33,80,86,52,52,32,38,34,42,28,33,51,56,90,73,72,61,79,74,120

Nearest PDB structures (foldseek):
  3oms-assembly1_A-2  TM=7.857E-01  e=2.583E-10  Bacillus cereus ATCC 14579
  2p7k-assembly1_B  TM=7.774E-01  e=1.304E-05  Listeria monocytogenes EGD-e
  2p7o-assembly1_B  TM=7.251E-01  e=2.595E-05  Listeria monocytogenes EGD-e
  2p7m-assembly4_E-3  TM=7.302E-01  e=3.778E-05  Listeria monocytogenes EGD-e
  2p7m-assembly4_A  TM=7.197E-01  e=3.778E-05  Listeria monocytogenes EGD-e